Protein AF-A0A659N4X1-F1 (afdb_monomer_lite)

Radius of gyration: 40.96 Å; chains: 1; bounding box: 84×40×126 Å

Foldseek 3Di:
DDDPDDDDPDDDDPVRLQDAPLLCVLVVNQWDWHAVHPQDPDNHFIKTKGWPDPHHHQADKTWIWIDTPPWIWIFIDHSVHTDDIDTDPPVVVDDDPDDDDDPDDDDPAWDADDPRQFGKGAKDDPDDDPVIHRIDGGDPFWDFDADPVPRDGQWIQGPPVRDTDGPAWDDDPPWICGPVRWIADCVCDPPPDGRIVVVSVVPDDDPWDFPDWAADPVGNQWIWTATPVRPDIDRDDPVND

pLDDT: mean 82.66, std 13.4, range [36.75, 96.69]

Organism: NCBI:txid1960126

Sequence (241 aa):
KGDGRFLAGTFVSDAIDRTSIGARAATGCQFMRAHQAPDAPDQVSFWQIITLSEVVSPTTVVDVLAVSGNNVLFGHGTGAGITSWRQVAMLEGGAFTGGISAPNMRGDTLVTVGDGTGGMAKGDVDGAGFNGNNLNIKSWNGIGFQNSEDLAIRAYISTRLGVIAAAENLQAGNAIFNKNGDVYGDIWGTGSGPGWLSAYIAGRPLRQYITMVGVYQNDKTKPFMLHDDGSGVFLATTDML

Secondary structure (DSSP, 8-state):
-------SS----HHHHTS-HHHHHTTT--EEEESS-TTSS-SSS-EEEEE--S--STTSEEEEEEEETTEEEEEEEETTEEEEEEE----SSPPP-S----S----SSEEEETTTTEEEEE-SSSSEETTEESEEEE-SS-EEEE-TTT--EEEEEETTTTEEEESS-EEETTEEE-TTS-EE-GGG--SSS--BHHHHHHTSPP---EEEEEE-SS-TT-EEEEETTS--EEE--TT--

Structure (mmCIF, N/CA/C/O backbone):
data_AF-A0A659N4X1-F1
#
_entry.id   AF-A0A659N4X1-F1
#
loop_
_atom_site.group_PDB
_atom_site.id
_atom_site.type_symbol
_atom_site.label_atom_id
_atom_site.label_alt_id
_atom_site.label_comp_id
_atom_site.label_asym_id
_atom_site.label_entity_id
_atom_site.label_seq_id
_atom_site.pdbx_PDB_ins_code
_atom_site.Cartn_x
_atom_site.Cartn_y
_atom_site.Cartn_z
_atom_site.occupancy
_atom_site.B_iso_or_equiv
_atom_site.auth_seq_id
_atom_site.auth_comp_id
_atom_site.auth_asym_id
_atom_site.auth_atom_id
_atom_site.pdbx_PDB_model_num
ATOM 1 N N . LYS A 1 1 ? -24.918 3.049 61.204 1.00 39.19 1 LYS A N 1
ATOM 2 C CA . LYS A 1 1 ? -25.351 2.235 60.043 1.00 39.19 1 LYS A CA 1
ATOM 3 C C . LYS A 1 1 ? -24.236 2.274 59.011 1.00 39.19 1 LYS A C 1
ATOM 5 O O . LYS A 1 1 ? -24.288 3.066 58.086 1.00 39.19 1 LYS A O 1
ATOM 10 N N . GLY A 1 2 ? -23.188 1.501 59.254 1.00 46.78 2 GLY A N 1
ATOM 11 C CA . GLY A 1 2 ? -22.156 1.200 58.277 1.00 46.78 2 GLY A CA 1
ATOM 12 C C . GLY A 1 2 ? -22.182 -0.307 58.160 1.00 46.78 2 GLY A C 1
ATOM 13 O O . GLY A 1 2 ? -22.176 -0.963 59.190 1.00 46.78 2 GLY A O 1
ATOM 14 N N . ASP A 1 3 ? -22.353 -0.804 56.948 1.00 37.94 3 ASP A N 1
ATOM 15 C CA . ASP A 1 3 ? -22.173 -2.207 56.605 1.00 37.94 3 ASP A CA 1
ATOM 16 C C . ASP A 1 3 ? -21.928 -2.228 55.093 1.00 37.94 3 ASP A C 1
ATOM 18 O O . ASP A 1 3 ? -22.790 -2.576 54.288 1.00 37.94 3 ASP A O 1
ATOM 22 N N . GLY A 1 4 ? -20.724 -1.796 54.708 1.00 48.69 4 GLY A N 1
ATOM 23 C CA . GLY A 1 4 ? -20.107 -2.283 53.483 1.00 48.69 4 GLY A CA 1
ATOM 24 C C . GLY A 1 4 ? -19.896 -3.782 53.666 1.00 48.69 4 GLY A C 1
ATOM 25 O O . GLY A 1 4 ? -18.897 -4.209 54.233 1.00 48.69 4 GLY A O 1
ATOM 26 N N . ARG A 1 5 ? -20.894 -4.581 53.289 1.00 49.00 5 ARG A N 1
ATOM 27 C CA . ARG A 1 5 ? -20.836 -6.041 53.368 1.00 49.00 5 ARG A CA 1
ATOM 28 C C . ARG A 1 5 ? -20.630 -6.622 51.985 1.00 49.00 5 ARG A C 1
ATOM 30 O O . ARG A 1 5 ? -21.603 -6.848 51.283 1.00 49.00 5 ARG A O 1
ATOM 37 N N . PHE A 1 6 ? -19.385 -6.947 51.666 1.00 54.09 6 PHE A N 1
ATOM 38 C CA . PHE A 1 6 ? -19.009 -8.046 50.769 1.00 54.09 6 PHE A CA 1
ATOM 39 C C . PHE A 1 6 ? -17.648 -8.564 51.283 1.00 54.09 6 PHE A C 1
ATOM 41 O O . PHE A 1 6 ? -16.806 -7.748 51.632 1.00 54.09 6 PHE A O 1
ATOM 48 N N . LEU A 1 7 ? -17.344 -9.855 51.463 1.00 57.06 7 LEU A N 1
ATOM 49 C CA . LEU A 1 7 ? -17.882 -11.109 50.933 1.00 57.06 7 LEU A CA 1
ATOM 50 C C . LEU A 1 7 ? -17.834 -12.246 51.980 1.00 57.06 7 LEU A C 1
ATOM 52 O O . LEU A 1 7 ? -16.844 -12.387 52.692 1.00 57.06 7 LEU A O 1
ATOM 56 N N . ALA A 1 8 ? -18.820 -13.148 51.926 1.00 36.75 8 ALA A N 1
ATOM 57 C CA . ALA A 1 8 ? -18.614 -14.599 52.034 1.00 36.75 8 ALA A CA 1
ATOM 58 C C . ALA A 1 8 ? -19.780 -15.324 51.319 1.00 36.75 8 ALA A C 1
ATOM 60 O O . ALA A 1 8 ? -20.916 -15.242 51.776 1.00 36.75 8 ALA A O 1
ATOM 61 N N . GLY A 1 9 ? -19.513 -15.994 50.185 1.00 45.62 9 GLY A N 1
ATOM 62 C CA . GLY A 1 9 ? -20.469 -16.881 49.486 1.00 45.62 9 GLY A CA 1
ATOM 63 C C . GLY A 1 9 ? -21.535 -16.201 48.607 1.00 45.62 9 GLY A C 1
ATOM 64 O O . GLY A 1 9 ? -22.725 -16.395 48.826 1.00 45.62 9 GLY A O 1
ATOM 65 N N . THR A 1 10 ? -21.123 -15.403 47.620 1.00 50.91 10 THR A N 1
ATOM 66 C CA . THR A 1 10 ? -21.956 -14.500 46.799 1.00 50.91 10 THR A CA 1
ATOM 67 C C . THR A 1 10 ? -23.153 -15.169 46.088 1.00 50.91 10 THR A C 1
ATOM 69 O O . THR A 1 10 ? -23.067 -15.546 44.923 1.00 50.91 10 THR A O 1
ATOM 72 N N . PHE A 1 11 ? -24.310 -15.240 46.751 1.00 49.62 11 PHE A N 1
ATOM 73 C CA . PHE A 1 11 ? -25.621 -15.368 46.104 1.00 49.62 11 PHE A CA 1
ATOM 74 C C . PHE A 1 11 ? -26.234 -13.973 45.977 1.00 49.62 11 PHE A C 1
ATOM 76 O O . PHE A 1 11 ? -26.642 -13.374 46.972 1.00 49.62 11 PHE A O 1
ATOM 83 N N . VAL A 1 12 ? -26.268 -13.437 44.756 1.00 62.19 12 VAL A N 1
ATOM 84 C CA . VAL A 1 12 ? -26.968 -12.179 44.465 1.00 62.19 12 VAL A CA 1
ATOM 85 C C . VAL A 1 12 ? -28.391 -12.521 44.044 1.00 62.19 12 VAL A C 1
ATOM 87 O O . VAL A 1 12 ? -28.597 -13.430 43.240 1.00 62.19 12 VAL A O 1
ATOM 90 N N . SER A 1 13 ? -29.376 -11.844 44.631 1.00 77.00 13 SER A N 1
ATOM 91 C CA . SER A 1 13 ? -30.764 -11.986 44.204 1.00 77.00 13 SER A CA 1
ATOM 92 C C . SER A 1 13 ? -30.985 -11.221 42.900 1.00 77.00 13 SER A C 1
ATOM 94 O O . SER A 1 13 ? -30.475 -10.110 42.735 1.00 77.00 13 SER A O 1
ATOM 96 N N . ASP A 1 14 ? -31.804 -11.776 42.005 1.00 80.56 14 ASP A N 1
ATOM 97 C CA . ASP A 1 14 ? -32.176 -11.144 40.729 1.00 80.56 14 ASP A CA 1
ATOM 98 C C . ASP A 1 14 ? -32.689 -9.706 40.903 1.00 80.56 14 ASP A C 1
ATOM 100 O O . ASP A 1 14 ? -32.511 -8.858 40.032 1.00 80.56 14 ASP A O 1
ATOM 104 N N . ALA A 1 15 ? -33.324 -9.413 42.043 1.00 85.50 15 ALA A N 1
ATOM 105 C CA . ALA A 1 15 ? -33.809 -8.077 42.364 1.00 85.50 15 ALA A CA 1
ATOM 106 C C . ALA A 1 15 ? -32.670 -7.057 42.516 1.00 85.50 15 ALA A C 1
ATOM 108 O O . ALA A 1 15 ? -32.813 -5.929 42.059 1.00 85.50 15 ALA A O 1
ATOM 109 N N . ILE A 1 16 ? -31.545 -7.442 43.129 1.00 86.62 16 ILE A N 1
ATOM 110 C CA . ILE A 1 16 ? -30.387 -6.557 43.311 1.00 86.62 16 ILE A CA 1
ATOM 111 C C . ILE A 1 16 ? -29.597 -6.423 42.009 1.00 86.62 16 ILE A C 1
ATOM 113 O O . ILE A 1 16 ? -29.164 -5.321 41.677 1.00 86.62 16 ILE A O 1
ATOM 117 N N . ASP A 1 17 ? -29.457 -7.502 41.239 1.00 88.38 17 ASP A N 1
ATOM 118 C CA . ASP A 1 17 ? -28.761 -7.467 39.947 1.00 88.38 17 ASP A CA 1
ATOM 119 C C . ASP A 1 17 ? -29.399 -6.495 38.942 1.00 88.38 17 ASP A C 1
ATOM 121 O O . ASP A 1 17 ? -28.672 -5.908 38.142 1.00 88.38 17 ASP A O 1
ATOM 125 N N . ARG A 1 18 ? -30.722 -6.288 39.030 1.00 92.75 18 ARG A N 1
ATOM 126 C CA . ARG A 1 18 ? -31.500 -5.351 38.198 1.00 92.75 18 ARG A CA 1
ATOM 127 C C . ARG A 1 18 ? -31.422 -3.889 38.634 1.00 92.75 18 ARG A C 1
ATOM 129 O O . ARG A 1 18 ? -31.957 -3.015 37.955 1.00 92.75 18 ARG A O 1
ATOM 136 N N . THR A 1 19 ? -30.807 -3.597 39.777 1.00 92.25 19 THR A N 1
ATOM 137 C CA . THR A 1 19 ? -30.661 -2.208 40.241 1.00 92.25 19 THR A CA 1
ATOM 138 C C . THR A 1 19 ? -29.465 -1.530 39.578 1.00 92.25 19 THR A C 1
ATOM 140 O O . THR A 1 19 ? -28.471 -2.187 39.275 1.00 92.25 19 THR A O 1
ATOM 143 N N . SER A 1 20 ? -29.568 -0.214 39.354 1.00 93.75 20 SER A N 1
ATOM 144 C CA . SER A 1 20 ? -28.532 0.560 38.657 1.00 93.75 20 SER A CA 1
ATOM 145 C C . SER A 1 20 ? -27.157 0.399 39.307 1.00 93.75 20 SER A C 1
ATOM 147 O O . SER A 1 20 ? -27.006 0.533 40.524 1.00 93.75 20 SER A O 1
ATOM 149 N N . ILE A 1 21 ? -26.150 0.164 38.472 1.00 93.88 21 ILE A N 1
ATOM 150 C CA . ILE A 1 21 ? -24.741 0.095 38.851 1.00 93.88 21 ILE A CA 1
ATOM 151 C C . ILE A 1 21 ? -24.307 1.420 39.480 1.00 93.88 21 ILE A C 1
ATOM 153 O O . ILE A 1 21 ? -23.758 1.413 40.582 1.00 93.88 21 ILE A O 1
ATOM 157 N N . GLY A 1 22 ? -24.605 2.553 38.833 1.00 91.81 22 GLY A N 1
ATOM 158 C CA . GLY A 1 22 ? -24.275 3.884 39.352 1.00 91.81 22 GLY A CA 1
ATOM 159 C C . GLY A 1 22 ? -24.920 4.160 40.713 1.00 91.81 22 GLY A C 1
ATOM 160 O O . GLY A 1 22 ? -24.236 4.576 41.648 1.00 91.81 22 GLY A O 1
ATOM 161 N N . ALA A 1 23 ? -26.204 3.827 40.875 1.00 90.50 23 ALA A N 1
ATOM 162 C CA . ALA A 1 23 ? -26.916 4.009 42.143 1.00 90.50 23 ALA A CA 1
ATOM 163 C C . ALA A 1 23 ? -26.337 3.155 43.277 1.00 90.50 23 ALA A C 1
ATOM 165 O O . ALA A 1 23 ? -26.227 3.609 44.416 1.00 90.50 23 ALA A O 1
ATOM 166 N N . ARG A 1 24 ? -25.932 1.917 42.983 1.00 89.38 24 ARG A N 1
ATOM 167 C CA . ARG A 1 24 ? -25.278 1.053 43.971 1.00 89.38 24 ARG A CA 1
ATOM 168 C C . ARG A 1 24 ? -23.883 1.554 44.301 1.00 89.38 24 ARG A C 1
ATOM 170 O O . ARG A 1 24 ? -23.537 1.613 45.480 1.00 89.38 24 ARG A O 1
ATOM 177 N N . ALA A 1 25 ? -23.108 1.953 43.298 1.00 89.31 25 ALA A N 1
ATOM 178 C CA . ALA A 1 25 ? -21.804 2.567 43.499 1.00 89.31 25 ALA A CA 1
ATOM 179 C C . ALA A 1 25 ? -21.919 3.785 44.424 1.00 89.31 25 ALA A C 1
ATOM 181 O O . ALA A 1 25 ? -21.195 3.836 45.412 1.00 89.31 25 ALA A O 1
ATOM 182 N N . ALA A 1 26 ? -22.920 4.656 44.219 1.00 86.25 26 ALA A N 1
ATOM 183 C CA . ALA A 1 26 ? -23.221 5.829 45.053 1.00 86.25 26 ALA A CA 1
ATOM 184 C C . ALA A 1 26 ? -23.431 5.525 46.552 1.00 86.25 26 ALA A C 1
ATOM 186 O O . ALA A 1 26 ? -23.360 6.432 47.377 1.00 86.25 26 ALA A O 1
ATOM 187 N N . THR A 1 27 ? -23.692 4.265 46.918 1.00 84.56 27 THR A N 1
ATOM 188 C CA . THR A 1 27 ? -23.855 3.813 48.313 1.00 84.56 27 THR A CA 1
ATOM 189 C C . THR A 1 27 ? -22.595 3.194 48.930 1.00 84.56 27 THR A C 1
ATOM 191 O O . THR A 1 27 ? -22.645 2.733 50.069 1.00 84.56 27 THR A O 1
ATOM 194 N N . GLY A 1 28 ? -21.467 3.165 48.212 1.00 81.25 28 GLY A N 1
ATOM 195 C CA . GLY A 1 28 ? -20.232 2.506 48.666 1.00 81.25 28 GLY A CA 1
ATOM 196 C C . GLY A 1 28 ? -20.091 1.060 48.219 1.00 81.25 28 GLY A C 1
ATOM 197 O O . GLY A 1 28 ? -19.219 0.347 48.713 1.00 81.25 28 GLY A O 1
ATOM 198 N N . CYS A 1 29 ? -20.922 0.595 47.284 1.00 83.75 29 CYS A N 1
ATOM 199 C CA . CYS A 1 29 ? -20.763 -0.737 46.721 1.00 83.75 29 CYS A CA 1
ATOM 200 C C . CYS A 1 29 ? -19.570 -0.751 45.751 1.00 83.75 29 CYS A C 1
ATOM 202 O O . CYS A 1 29 ? -19.648 -0.208 44.650 1.00 83.75 29 CYS A O 1
ATOM 204 N N . GLN A 1 30 ? -18.462 -1.366 46.172 1.00 86.50 30 GLN A N 1
ATOM 205 C CA . GLN A 1 30 ? -17.249 -1.457 45.355 1.00 86.50 30 GLN A CA 1
ATOM 206 C C . GLN A 1 30 ? -17.218 -2.704 44.464 1.00 86.50 30 GLN A C 1
ATOM 208 O O . GLN A 1 30 ? -16.739 -2.636 43.340 1.00 86.50 30 GLN A O 1
ATOM 213 N N . PHE A 1 31 ? -17.756 -3.828 44.941 1.00 87.56 31 PHE A N 1
ATOM 214 C CA . PHE A 1 31 ? -17.809 -5.089 44.202 1.00 87.56 31 PHE A CA 1
ATOM 215 C C . PHE A 1 31 ? -19.261 -5.503 44.014 1.00 87.56 31 PHE A C 1
ATOM 217 O O . PHE A 1 31 ? -20.000 -5.632 44.992 1.00 87.56 31 PHE A O 1
ATOM 224 N N . MET A 1 32 ? -19.678 -5.730 42.770 1.00 87.75 32 MET A N 1
ATOM 225 C CA . MET A 1 32 ? -21.044 -6.153 42.483 1.00 87.75 32 MET A CA 1
ATOM 226 C C . MET A 1 32 ? -21.160 -7.055 41.263 1.00 87.75 32 MET A C 1
ATOM 228 O O . MET A 1 32 ? -20.333 -7.023 40.360 1.00 87.75 32 MET A O 1
ATOM 232 N N . ARG A 1 33 ? -22.235 -7.845 41.235 1.00 90.88 33 ARG A N 1
ATOM 233 C CA . ARG A 1 33 ? -22.771 -8.422 40.002 1.00 90.88 33 ARG A CA 1
ATOM 234 C C . ARG A 1 33 ? -23.879 -7.514 39.467 1.00 90.88 33 ARG A C 1
ATOM 236 O O . ARG A 1 33 ? -24.600 -6.913 40.267 1.00 90.88 33 ARG A O 1
ATOM 243 N N . ALA A 1 34 ? -23.991 -7.407 38.150 1.00 92.31 34 ALA A N 1
ATOM 244 C CA . ALA A 1 34 ? -25.088 -6.732 37.468 1.00 92.31 34 ALA A CA 1
ATOM 245 C C . ALA A 1 34 ? -25.637 -7.630 36.354 1.00 92.31 34 ALA A C 1
ATOM 247 O O . ALA A 1 34 ? -24.873 -8.238 35.605 1.00 92.31 34 ALA A O 1
ATOM 248 N N . HIS A 1 35 ? -26.958 -7.721 36.257 1.00 93.25 35 HIS A N 1
ATOM 249 C CA . HIS A 1 35 ? -27.656 -8.427 35.187 1.00 93.25 35 HIS A CA 1
ATOM 250 C C . HIS A 1 35 ? -29.038 -7.807 35.038 1.00 93.25 35 HIS A C 1
ATOM 252 O O . HIS A 1 35 ? -29.778 -7.697 36.015 1.00 93.25 35 HIS A O 1
ATOM 258 N N . GLN A 1 36 ? -29.368 -7.381 33.817 1.00 94.12 36 GLN A N 1
ATOM 259 C CA . GLN A 1 36 ? -30.577 -6.597 33.543 1.00 94.12 36 GLN A CA 1
ATOM 260 C C . GLN A 1 36 ? -30.662 -5.292 34.363 1.00 94.12 36 GLN A C 1
ATOM 262 O O . GLN A 1 36 ? -31.755 -4.803 34.653 1.00 94.12 36 GLN A O 1
ATOM 267 N N . ALA A 1 37 ? -29.518 -4.733 34.776 1.00 94.69 37 ALA A N 1
ATOM 268 C CA . ALA A 1 37 ? -29.470 -3.381 35.322 1.00 94.69 37 ALA A CA 1
ATOM 269 C C . ALA A 1 37 ? -29.673 -2.373 34.179 1.00 94.69 37 ALA A C 1
ATOM 271 O O . ALA A 1 37 ? -29.128 -2.581 33.092 1.00 94.69 37 ALA A O 1
ATOM 272 N N . PRO A 1 38 ? -30.399 -1.264 34.399 1.00 96.56 38 PRO A N 1
ATOM 273 C CA . PRO A 1 38 ? -30.716 -0.298 33.342 1.00 96.56 38 PRO A CA 1
ATOM 274 C C . PRO A 1 38 ? -29.478 0.340 32.694 1.00 96.56 38 PRO A C 1
ATOM 276 O O . PRO A 1 38 ? -29.550 0.816 31.568 1.00 96.56 38 PRO A O 1
ATOM 279 N N . ASP A 1 39 ? -28.353 0.339 33.402 1.00 96.06 39 ASP A N 1
ATOM 280 C CA . ASP A 1 39 ? -27.072 0.915 33.004 1.00 96.06 39 ASP A CA 1
ATOM 281 C C . ASP A 1 39 ? -25.968 -0.142 32.798 1.00 96.06 39 ASP A C 1
ATOM 283 O O . ASP A 1 39 ? -24.792 0.204 32.681 1.00 96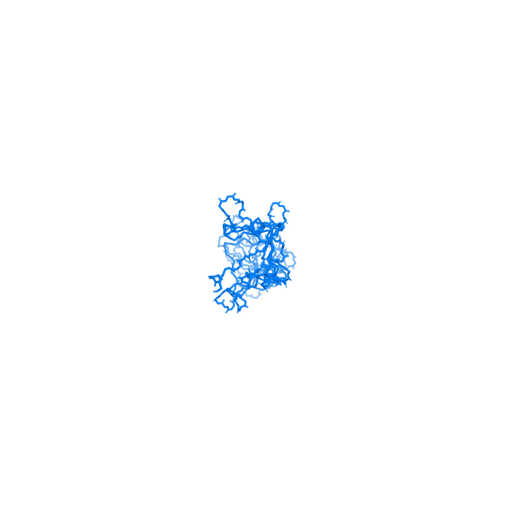.06 39 ASP A O 1
ATOM 287 N N . ALA A 1 40 ? -26.325 -1.432 32.729 1.00 95.94 40 ALA A N 1
ATOM 288 C CA . ALA A 1 40 ? -25.395 -2.495 32.346 1.00 95.94 40 ALA A CA 1
ATOM 289 C C . ALA A 1 40 ? -24.962 -2.370 30.869 1.00 95.94 40 ALA A C 1
ATOM 291 O O . ALA A 1 40 ? -25.720 -1.832 30.057 1.00 95.94 40 ALA A O 1
ATOM 292 N N . PRO A 1 41 ? -23.784 -2.907 30.488 1.00 95.50 41 PRO A N 1
ATOM 293 C CA . PRO A 1 41 ? -23.327 -2.885 29.096 1.00 95.50 41 PRO A CA 1
ATOM 294 C C . PRO A 1 41 ? -24.315 -3.531 28.115 1.00 95.50 41 PRO A C 1
ATOM 296 O O . PRO A 1 41 ? -24.465 -3.076 26.984 1.00 95.50 41 PRO A O 1
ATOM 299 N N . ASP A 1 42 ? -24.994 -4.587 28.560 1.00 95.00 42 ASP A N 1
ATOM 300 C CA . ASP A 1 42 ? -26.095 -5.238 27.861 1.00 95.00 42 ASP A CA 1
ATOM 301 C C . ASP A 1 42 ? -27.099 -5.812 28.882 1.00 95.00 42 ASP A C 1
ATOM 303 O O . ASP A 1 42 ? -26.844 -5.838 30.088 1.00 95.00 42 ASP A O 1
ATOM 307 N N . GLN A 1 43 ? -28.256 -6.267 28.396 1.00 95.69 43 GLN A N 1
ATOM 308 C CA . GLN A 1 43 ? -29.346 -6.800 29.226 1.00 95.69 43 GLN A CA 1
ATOM 309 C C . GLN A 1 43 ? -29.394 -8.341 29.266 1.00 95.69 43 GLN A C 1
ATOM 311 O O . GLN A 1 43 ? -30.387 -8.910 29.718 1.00 95.69 43 GLN A O 1
ATOM 316 N N . VAL A 1 44 ? -28.362 -9.020 28.754 1.00 95.25 44 VAL A N 1
ATOM 317 C CA . VAL A 1 44 ? -28.335 -10.481 28.538 1.00 95.25 44 VAL A CA 1
ATOM 318 C C . VAL A 1 44 ? -27.282 -11.160 29.415 1.00 95.25 44 VAL A C 1
ATOM 320 O O . VAL A 1 44 ? -27.498 -12.259 29.921 1.00 95.25 44 VAL A O 1
ATOM 323 N N . SER A 1 45 ? -26.138 -10.513 29.594 1.00 92.94 45 SER A N 1
ATOM 324 C CA . SER A 1 45 ? -24.951 -11.056 30.236 1.00 92.94 45 SER A CA 1
ATOM 325 C C . SER A 1 45 ? -24.932 -10.733 31.728 1.00 92.94 45 SER A C 1
ATOM 327 O O . SER A 1 45 ? -25.377 -9.673 32.175 1.00 92.94 45 SER A O 1
ATOM 329 N N . PHE A 1 46 ? -24.353 -11.637 32.517 1.00 92.75 46 PHE A N 1
ATOM 330 C CA . PHE A 1 46 ? -23.986 -11.341 33.898 1.00 92.75 46 PHE A CA 1
ATOM 331 C C . PHE A 1 46 ? -22.621 -10.657 33.920 1.00 92.75 46 PHE A C 1
ATOM 333 O O . PHE A 1 46 ? -21.635 -11.216 33.435 1.00 92.75 46 PHE A O 1
ATOM 340 N N . TRP A 1 47 ? -22.559 -9.472 34.514 1.00 94.00 47 TRP A N 1
ATOM 341 C CA . TRP A 1 47 ? -21.354 -8.658 34.609 1.00 94.00 47 TRP A CA 1
ATOM 342 C C . TRP A 1 47 ? -20.807 -8.660 36.030 1.00 94.00 47 TRP A C 1
ATOM 344 O O . TRP A 1 47 ? -21.542 -8.411 36.985 1.00 94.00 47 TRP A O 1
ATOM 354 N N . GLN A 1 48 ? -19.510 -8.915 36.171 1.00 93.94 48 GLN A N 1
ATOM 355 C CA . GLN A 1 48 ? -18.755 -8.613 37.381 1.00 93.94 48 GLN A CA 1
ATOM 356 C C . GLN A 1 48 ? -18.271 -7.172 37.289 1.00 93.94 48 GLN A C 1
ATOM 358 O O . GLN A 1 48 ? -17.634 -6.799 36.309 1.00 93.94 48 GLN A O 1
ATOM 363 N N . ILE A 1 49 ? -18.588 -6.367 38.292 1.00 92.62 49 ILE A N 1
ATOM 364 C CA . ILE A 1 49 ? -18.329 -4.933 38.309 1.00 92.62 49 ILE A CA 1
ATOM 365 C C . ILE A 1 49 ? -17.435 -4.595 39.499 1.00 92.62 49 ILE A C 1
ATOM 367 O O . ILE A 1 49 ? -17.698 -5.021 40.629 1.00 92.62 49 ILE A O 1
ATOM 371 N N . ILE A 1 50 ? -16.415 -3.783 39.237 1.00 92.94 50 ILE A N 1
ATOM 372 C CA . ILE A 1 50 ? -15.560 -3.157 40.241 1.00 92.94 50 ILE A CA 1
ATOM 373 C C . ILE A 1 50 ? -15.688 -1.644 40.086 1.00 92.94 50 ILE A C 1
ATOM 375 O O . ILE A 1 50 ? -15.356 -1.098 39.036 1.00 92.94 50 ILE A O 1
ATOM 379 N N . THR A 1 51 ? -16.152 -0.966 41.128 1.00 91.12 51 THR A N 1
ATOM 380 C CA . THR A 1 51 ? -16.172 0.498 41.191 1.00 91.12 51 THR A CA 1
ATOM 381 C C . THR A 1 51 ? -14.763 1.017 41.450 1.00 91.12 51 THR A C 1
ATOM 383 O O . THR A 1 51 ? -14.087 0.570 42.378 1.00 91.12 51 THR A O 1
ATOM 386 N N . LEU A 1 52 ? -14.322 1.957 40.617 1.00 91.00 52 LEU A N 1
ATOM 387 C CA . LEU A 1 52 ? -12.981 2.543 40.645 1.00 91.00 52 LEU A CA 1
ATOM 388 C C . LEU A 1 52 ? -12.946 3.886 41.390 1.00 91.00 52 LEU A C 1
ATOM 390 O O . LEU A 1 52 ? -11.886 4.310 41.840 1.00 91.00 52 LEU A O 1
ATOM 394 N N . SER A 1 53 ? -14.093 4.553 41.532 1.00 81.25 53 SER A N 1
ATOM 395 C CA . SER A 1 53 ? -14.215 5.841 42.224 1.00 81.25 53 SER A CA 1
ATOM 396 C C . SER A 1 53 ? -14.301 5.675 43.749 1.00 81.25 53 SER A C 1
ATOM 398 O O . SER A 1 53 ? -15.074 4.860 44.248 1.00 81.25 53 SER A O 1
ATOM 400 N N . GLU A 1 54 ? -13.532 6.479 44.491 1.00 68.19 54 GLU A N 1
ATOM 401 C CA . GLU A 1 54 ? -13.420 6.418 45.963 1.00 68.19 54 GLU A CA 1
ATOM 402 C C . GLU A 1 54 ? -14.555 7.163 46.696 1.00 68.19 54 GLU A C 1
ATOM 404 O O . GLU A 1 54 ? -14.976 6.755 47.779 1.00 68.19 54 GLU A O 1
ATOM 409 N N . VAL A 1 55 ? -15.086 8.242 46.103 1.00 63.66 55 VAL A N 1
ATOM 410 C CA . VAL A 1 55 ? -16.141 9.079 46.702 1.00 63.66 55 VAL A CA 1
ATOM 411 C C . VAL A 1 55 ? -17.453 8.870 45.967 1.00 63.66 55 VAL A C 1
ATOM 413 O O . VAL A 1 55 ? -17.565 9.086 44.761 1.00 63.66 55 VAL A O 1
ATOM 416 N N . VAL A 1 56 ? -18.471 8.480 46.719 1.00 64.50 56 VAL A N 1
ATOM 417 C CA . VAL A 1 56 ? -19.715 7.961 46.168 1.00 64.50 56 VAL A CA 1
ATOM 418 C C . VAL A 1 56 ? -20.900 8.724 46.748 1.00 64.50 56 VAL A C 1
ATOM 420 O O . VAL A 1 56 ? -21.228 8.639 47.928 1.00 64.50 56 VAL A O 1
ATOM 423 N N . SER A 1 57 ? -21.507 9.547 45.903 1.00 72.12 57 SER A N 1
ATOM 424 C CA . SER A 1 57 ? -22.784 10.210 46.126 1.00 72.12 57 SER A CA 1
ATOM 425 C C . SER A 1 57 ? -23.566 10.198 44.807 1.00 72.12 57 SER A C 1
ATOM 427 O O . SER A 1 57 ? -22.984 9.942 43.750 1.00 72.12 57 SER A O 1
ATOM 429 N N . PRO A 1 58 ? -24.873 10.505 44.810 1.00 76.00 58 PRO A N 1
ATOM 430 C CA . PRO A 1 58 ? -25.661 10.568 43.577 1.00 76.00 58 PRO A CA 1
ATOM 431 C C . PRO A 1 58 ? -25.089 11.515 42.508 1.00 76.00 58 PRO A C 1
ATOM 433 O O . PRO A 1 58 ? -25.393 11.365 41.328 1.00 76.00 58 PRO A O 1
ATOM 436 N N . THR A 1 59 ? -24.264 12.488 42.911 1.00 82.06 59 THR A N 1
ATOM 437 C CA . THR A 1 59 ? -23.683 13.503 42.025 1.00 82.06 59 THR A CA 1
ATOM 438 C C . THR A 1 59 ? -22.206 13.279 41.721 1.00 82.06 59 THR A C 1
ATOM 440 O O . THR A 1 59 ? -21.653 14.025 40.915 1.00 82.06 59 THR A O 1
ATOM 443 N N . THR A 1 60 ? -21.533 12.324 42.370 1.00 84.06 60 THR A N 1
ATOM 444 C CA . THR A 1 60 ? -20.120 12.062 42.073 1.00 84.06 60 THR A CA 1
ATOM 445 C C . THR A 1 60 ? -19.982 11.253 40.796 1.00 84.06 60 THR A C 1
ATOM 447 O O . THR A 1 60 ? -20.885 10.510 40.400 1.00 84.06 60 THR A O 1
ATOM 450 N N . VAL A 1 61 ? -18.835 11.429 40.142 1.00 90.50 61 VAL A N 1
ATOM 451 C CA . VAL A 1 61 ? -18.424 10.589 39.020 1.00 90.50 61 VAL A CA 1
ATOM 452 C C . VAL A 1 61 ? -18.262 9.157 39.516 1.00 90.50 61 VAL A C 1
ATOM 454 O O . VAL A 1 61 ? -17.676 8.925 40.575 1.00 90.50 61 VAL A O 1
ATOM 457 N N . VAL A 1 62 ? -18.793 8.220 38.737 1.00 91.44 62 VAL A N 1
ATOM 458 C CA . VAL A 1 62 ? -18.656 6.785 38.956 1.00 91.44 62 VAL A CA 1
ATOM 459 C C . VAL A 1 62 ? -17.994 6.187 37.724 1.00 91.44 62 VAL A C 1
ATOM 461 O O . VAL A 1 62 ? -18.593 6.139 36.649 1.00 91.44 62 VAL A O 1
ATOM 464 N N . ASP A 1 63 ? -16.772 5.706 37.915 1.00 93.75 63 ASP A N 1
ATOM 465 C CA . ASP A 1 63 ? -16.040 4.903 36.947 1.00 93.75 63 ASP A CA 1
ATOM 466 C C . ASP A 1 63 ? -16.029 3.446 37.408 1.00 93.75 63 ASP A C 1
ATOM 468 O O . ASP A 1 63 ? -15.824 3.152 38.591 1.00 93.75 63 ASP A O 1
ATOM 472 N N . VAL A 1 64 ? -16.259 2.521 36.480 1.00 93.62 64 VAL A N 1
ATOM 473 C CA . VAL A 1 64 ? -16.331 1.085 36.771 1.00 93.62 64 VAL A CA 1
ATOM 474 C C . VAL A 1 64 ? -15.529 0.266 35.769 1.00 93.62 64 VAL A C 1
ATOM 476 O O . VAL A 1 64 ? -15.446 0.604 34.590 1.00 93.62 64 VAL A O 1
ATOM 479 N N . LEU A 1 65 ? -14.983 -0.853 36.233 1.00 94.94 65 LEU A N 1
ATOM 480 C CA . LEU A 1 65 ? -14.484 -1.939 35.398 1.00 94.94 65 LEU A CA 1
ATOM 481 C C . LEU A 1 65 ? -15.531 -3.057 35.376 1.00 94.94 65 LEU A C 1
ATOM 483 O O . LEU A 1 65 ? -15.915 -3.553 36.434 1.00 94.94 65 LEU A O 1
ATOM 487 N N . ALA A 1 66 ? -15.974 -3.458 34.186 1.00 94.69 66 ALA A N 1
ATOM 488 C CA . ALA A 1 66 ? -16.943 -4.528 33.980 1.00 94.69 66 ALA A CA 1
ATOM 489 C C . ALA A 1 66 ? -16.327 -5.698 33.209 1.00 94.69 66 ALA A C 1
ATOM 491 O O . ALA A 1 66 ? -15.704 -5.496 32.167 1.00 94.69 66 ALA A O 1
ATOM 492 N N . VAL A 1 67 ? -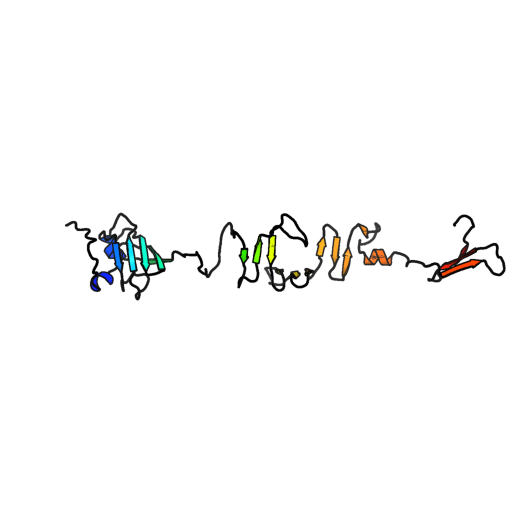16.538 -6.919 33.702 1.00 94.19 67 VAL A N 1
ATOM 493 C CA . VAL A 1 67 ? -16.029 -8.155 33.098 1.00 94.19 67 VAL A CA 1
ATOM 494 C C . VAL A 1 67 ? -17.155 -9.175 32.944 1.00 94.19 67 VAL A C 1
ATOM 496 O O . VAL A 1 67 ? -17.891 -9.449 33.893 1.00 94.19 67 VAL A O 1
ATOM 499 N N . SER A 1 68 ? -17.283 -9.756 31.751 1.00 92.50 68 SER A N 1
ATOM 500 C CA . SER A 1 68 ? -18.167 -10.897 31.488 1.00 92.50 68 SER A CA 1
ATOM 501 C C . SER A 1 68 ? -17.547 -11.810 30.433 1.00 92.50 68 SER A C 1
ATOM 503 O O . SER A 1 68 ? -17.392 -11.422 29.273 1.00 92.50 68 SER A O 1
ATOM 505 N N . GLY A 1 69 ? -17.146 -13.019 30.836 1.00 88.38 69 GLY A N 1
ATOM 506 C CA . GLY A 1 69 ? -16.364 -13.910 29.975 1.00 88.38 69 GLY A CA 1
ATOM 507 C C . GLY A 1 69 ? -15.084 -13.221 29.487 1.00 88.38 69 GLY A C 1
ATOM 508 O O . GLY A 1 69 ? -14.278 -12.780 30.300 1.00 88.38 69 GLY A O 1
ATOM 509 N N . ASN A 1 70 ? -14.937 -13.090 28.165 1.00 85.94 70 ASN A N 1
ATOM 510 C CA . ASN A 1 70 ? -13.793 -12.426 27.521 1.00 85.94 70 ASN A CA 1
ATOM 511 C C . ASN A 1 70 ? -14.006 -10.919 27.278 1.00 85.94 70 ASN A C 1
ATOM 513 O O . ASN A 1 70 ? -13.127 -10.256 26.733 1.00 85.94 70 ASN A O 1
ATOM 517 N N . ASN A 1 71 ? -15.166 -10.366 27.642 1.00 87.38 71 ASN A N 1
ATOM 518 C CA . ASN A 1 71 ? -15.442 -8.944 27.475 1.00 87.38 71 ASN A CA 1
ATOM 519 C C . ASN A 1 71 ? -14.966 -8.167 28.701 1.00 87.38 71 ASN A C 1
ATOM 521 O O . ASN A 1 71 ? -15.385 -8.463 29.821 1.00 87.38 71 ASN A O 1
ATOM 525 N N . VAL A 1 72 ? -14.153 -7.133 28.475 1.00 91.38 72 VAL A N 1
ATOM 526 C CA . VAL A 1 72 ? -13.706 -6.186 29.504 1.00 91.38 72 VAL A CA 1
ATOM 527 C C . VAL A 1 72 ? -14.055 -4.771 29.057 1.00 91.38 72 VAL A C 1
ATOM 529 O O . VAL A 1 72 ? -13.716 -4.371 27.944 1.00 91.38 72 VAL A O 1
ATOM 532 N N . LEU A 1 73 ? -14.755 -4.011 29.899 1.00 93.06 73 LEU A N 1
ATOM 533 C CA . LEU A 1 73 ? -15.200 -2.651 29.593 1.00 93.06 73 LEU A CA 1
ATOM 534 C C . LEU A 1 73 ? -14.919 -1.687 30.746 1.00 93.06 73 LEU A C 1
ATOM 536 O O . LEU A 1 73 ? -15.070 -2.046 31.911 1.00 93.06 73 LEU A O 1
ATOM 540 N N . PHE A 1 74 ? -14.597 -0.440 30.407 1.00 94.69 74 PHE A N 1
ATOM 541 C CA . PHE A 1 74 ? -14.661 0.691 31.329 1.00 94.69 74 PHE A CA 1
ATOM 542 C C . PHE A 1 74 ? -15.997 1.410 31.164 1.00 94.69 74 PHE A C 1
ATOM 544 O O . PHE A 1 74 ? -16.358 1.801 30.052 1.00 94.69 74 PHE A O 1
ATOM 551 N N . GLY A 1 75 ? -16.727 1.569 32.259 1.00 94.81 75 GLY A N 1
ATOM 552 C CA . GLY A 1 75 ? -17.951 2.354 32.323 1.00 94.81 75 GLY A CA 1
ATOM 553 C C . GLY A 1 75 ? -17.689 3.702 32.976 1.00 94.81 75 GLY A C 1
ATOM 554 O O . GLY A 1 75 ? -16.917 3.773 33.929 1.00 94.81 75 GLY A O 1
ATOM 555 N N . HIS A 1 76 ? -18.344 4.746 32.480 1.00 94.94 76 HIS A N 1
ATOM 556 C CA . HIS A 1 76 ? -18.309 6.087 33.057 1.00 94.94 76 HIS A CA 1
ATOM 557 C C . HIS A 1 76 ? -19.727 6.644 33.190 1.00 94.94 76 HIS A C 1
ATOM 559 O O . HIS A 1 76 ? -20.545 6.523 32.270 1.00 94.94 76 HIS A O 1
ATOM 565 N N . GLY A 1 77 ? -20.008 7.272 34.326 1.00 94.25 77 GLY A N 1
ATOM 566 C CA . GLY A 1 77 ? -21.259 7.966 34.595 1.00 94.25 77 GLY A CA 1
ATOM 567 C C . GLY A 1 77 ? -21.249 8.639 35.962 1.00 94.25 77 GLY A C 1
ATOM 568 O O . GLY A 1 77 ? -20.238 9.195 36.393 1.00 94.25 77 GLY A O 1
ATOM 569 N N . THR A 1 78 ? -22.387 8.597 36.648 1.00 92.56 78 THR A N 1
ATOM 570 C CA . THR A 1 78 ? -22.549 9.173 37.990 1.00 92.56 78 THR A CA 1
ATOM 571 C C . THR A 1 78 ? -23.302 8.221 38.911 1.00 92.56 78 THR A C 1
ATOM 573 O O . THR A 1 78 ? -23.730 7.139 38.506 1.00 92.56 78 THR A O 1
ATOM 576 N N . GLY A 1 79 ? -23.541 8.645 40.152 1.00 88.62 79 GLY A N 1
ATOM 577 C CA . GLY A 1 79 ? -24.425 7.933 41.069 1.00 88.62 79 GLY A CA 1
ATOM 578 C C . GLY A 1 79 ? -25.886 7.797 40.603 1.00 88.62 79 GLY A C 1
ATOM 579 O O . GLY A 1 79 ? -26.649 7.061 41.221 1.00 88.62 79 GLY A O 1
ATOM 580 N N . ALA A 1 80 ? -26.290 8.465 39.518 1.00 90.19 80 ALA A N 1
ATOM 581 C CA . ALA A 1 80 ? -27.583 8.244 38.867 1.00 90.19 80 ALA A CA 1
ATOM 582 C C . ALA A 1 80 ? -27.574 7.054 37.887 1.00 90.19 80 ALA A C 1
ATOM 584 O O . ALA A 1 80 ? -28.638 6.531 37.557 1.00 90.19 80 ALA A O 1
ATOM 585 N N . GLY A 1 81 ? -26.394 6.634 37.423 1.00 92.81 81 GLY A N 1
ATOM 586 C CA . GLY A 1 81 ? -26.222 5.531 36.485 1.00 92.81 81 GLY A CA 1
ATOM 587 C C . GLY A 1 81 ? -24.954 5.657 35.641 1.00 9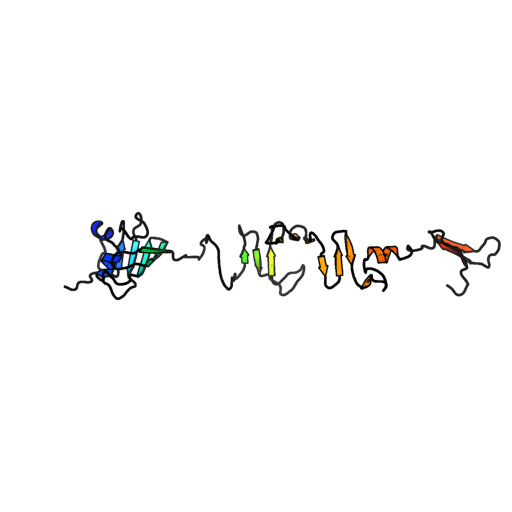2.81 81 GLY A C 1
ATOM 588 O O . GLY A 1 81 ? -24.420 6.752 35.444 1.00 92.81 81 GLY A O 1
ATOM 589 N N . ILE A 1 82 ? -24.487 4.527 35.113 1.00 95.75 82 ILE A N 1
ATOM 590 C CA . ILE A 1 82 ? -23.441 4.497 34.083 1.00 95.75 82 ILE A CA 1
ATOM 591 C C . ILE A 1 82 ? -24.050 4.921 32.741 1.00 95.75 82 ILE A C 1
ATOM 593 O O . ILE A 1 82 ? -25.071 4.387 32.317 1.00 95.75 82 ILE A O 1
ATOM 597 N N . THR A 1 83 ? -23.444 5.899 32.068 1.00 95.88 83 THR A N 1
ATOM 598 C CA . THR A 1 83 ? -23.999 6.494 30.837 1.00 95.88 83 THR A CA 1
ATOM 599 C C . THR A 1 83 ? -23.186 6.168 29.594 1.00 95.88 83 THR A C 1
ATOM 601 O O . THR A 1 83 ? -23.659 6.366 28.476 1.00 95.88 83 THR A O 1
ATOM 604 N N . SER A 1 84 ? -21.965 5.664 29.762 1.00 96.06 84 SER A N 1
ATOM 605 C CA . SER A 1 84 ? -21.096 5.294 28.653 1.00 96.06 84 SER A CA 1
ATOM 606 C C . SER A 1 84 ? -20.247 4.080 28.992 1.00 96.06 84 SER A C 1
ATOM 608 O O . SER A 1 84 ? -19.827 3.901 30.133 1.00 96.06 84 SER A O 1
ATOM 610 N N . TRP A 1 85 ? -19.982 3.268 27.972 1.00 94.38 85 TRP A N 1
ATOM 611 C CA . TRP A 1 85 ? -19.164 2.067 28.056 1.00 94.38 85 TRP A CA 1
ATOM 612 C C . TRP A 1 85 ? -18.116 2.084 26.949 1.00 94.38 85 TRP A C 1
ATOM 614 O O . TRP A 1 85 ? -18.419 2.381 25.793 1.00 94.38 85 TRP A O 1
ATOM 624 N N . ARG A 1 86 ? -16.876 1.743 27.293 1.00 91.00 86 ARG A N 1
ATOM 625 C CA . ARG A 1 86 ? -15.769 1.588 26.351 1.00 91.00 86 ARG A CA 1
ATOM 626 C C . ARG A 1 86 ? -15.172 0.201 26.505 1.00 91.00 86 ARG A C 1
ATOM 628 O O . ARG A 1 86 ? -14.713 -0.148 27.588 1.00 91.00 86 ARG A O 1
ATOM 635 N N . GLN A 1 87 ? -15.137 -0.571 25.423 1.00 86.88 87 GLN A N 1
ATOM 636 C CA . GLN A 1 87 ? -14.426 -1.844 25.430 1.00 86.88 87 GLN A CA 1
ATOM 637 C C . GLN A 1 87 ? -12.918 -1.635 25.583 1.00 86.88 87 GLN A C 1
ATOM 639 O O . GLN A 1 87 ? -12.322 -0.783 24.920 1.00 86.88 87 GLN A O 1
ATOM 644 N N . VAL A 1 88 ? -12.302 -2.449 26.434 1.00 81.94 88 VAL A N 1
ATOM 645 C CA . VAL A 1 88 ? -10.859 -2.661 26.440 1.00 81.94 88 VAL A CA 1
ATOM 646 C C . VAL A 1 88 ? -10.579 -3.674 25.344 1.00 81.94 88 VAL A C 1
ATOM 648 O O . VAL A 1 88 ? -10.875 -4.857 25.490 1.00 81.94 88 VAL A O 1
ATOM 651 N N . ALA A 1 89 ? -10.049 -3.203 24.219 1.00 69.94 89 ALA A N 1
ATOM 652 C CA . ALA A 1 89 ? -9.664 -4.094 23.141 1.00 69.94 89 ALA A CA 1
ATOM 653 C C . ALA A 1 89 ? -8.487 -4.965 23.615 1.00 69.94 89 ALA A C 1
ATOM 655 O O . ALA A 1 89 ? -7.357 -4.490 23.728 1.00 69.94 89 ALA A O 1
ATOM 656 N N . MET A 1 90 ? -8.752 -6.240 23.901 1.00 62.03 90 MET A N 1
ATOM 657 C CA . MET A 1 90 ? -7.712 -7.260 24.026 1.00 62.03 90 MET A CA 1
ATOM 658 C C . MET A 1 90 ? -7.194 -7.560 22.616 1.00 62.03 90 MET A C 1
ATOM 660 O O . MET A 1 90 ? -7.658 -8.472 21.944 1.00 62.03 90 MET A O 1
ATOM 664 N N . LEU A 1 91 ? -6.294 -6.707 22.121 1.00 61.97 91 LEU A N 1
ATOM 665 C CA . LEU A 1 91 ? -5.771 -6.764 20.749 1.00 61.97 91 LEU A CA 1
ATOM 666 C C . LEU A 1 91 ? -4.771 -7.908 20.526 1.00 61.97 91 LEU A C 1
ATOM 668 O O . LEU A 1 91 ? -4.299 -8.094 19.406 1.00 61.97 91 LEU A O 1
ATOM 672 N N . GLU A 1 92 ? -4.437 -8.684 21.557 1.00 61.62 92 GLU A N 1
ATOM 673 C CA . GLU A 1 92 ? -3.599 -9.868 21.391 1.00 61.62 92 GLU A CA 1
ATOM 674 C C . GLU A 1 92 ? -4.387 -10.957 20.645 1.00 61.62 92 GLU A C 1
ATOM 676 O O . GLU A 1 92 ? -5.287 -11.591 21.190 1.00 61.62 92 GLU A O 1
ATOM 681 N N . GLY A 1 93 ? -4.080 -11.124 19.355 1.00 61.53 93 GLY A N 1
ATOM 682 C CA . GLY A 1 93 ? -4.713 -12.119 18.480 1.00 61.53 93 GLY A CA 1
ATOM 683 C C . GLY A 1 93 ? -6.107 -11.749 17.950 1.00 61.53 93 GLY A C 1
ATOM 684 O O . GLY A 1 93 ? -6.698 -12.546 17.223 1.00 61.53 93 GLY A O 1
ATOM 685 N N . GLY A 1 94 ? -6.634 -10.563 18.279 1.00 61.38 94 GLY A N 1
ATOM 686 C CA . GLY A 1 94 ? -7.955 -10.089 17.846 1.00 61.38 94 GLY A CA 1
ATOM 687 C C . GLY A 1 94 ? -7.918 -9.160 16.625 1.00 61.38 94 GLY A C 1
ATOM 688 O O . GLY A 1 94 ? -6.971 -8.401 16.431 1.00 61.38 94 GLY A O 1
ATOM 689 N N . ALA A 1 95 ? -8.976 -9.180 15.807 1.00 66.00 95 ALA A N 1
ATOM 690 C CA . ALA A 1 95 ? -9.139 -8.234 14.703 1.00 66.00 95 ALA A CA 1
ATOM 691 C C . ALA A 1 95 ? -9.636 -6.868 15.210 1.00 66.00 95 ALA A C 1
ATOM 693 O O . ALA A 1 95 ? -10.605 -6.789 15.964 1.00 66.00 95 ALA A O 1
ATOM 694 N N . PHE A 1 96 ? -9.011 -5.783 14.751 1.00 71.00 96 PHE A N 1
ATOM 695 C CA . PHE A 1 96 ? -9.497 -4.417 14.950 1.00 71.00 96 PHE A CA 1
ATOM 696 C C . PHE A 1 96 ? -10.240 -3.948 13.695 1.00 71.00 96 PHE A C 1
ATOM 698 O O . PHE A 1 96 ? -9.694 -4.012 12.596 1.00 71.00 96 PHE A O 1
ATOM 705 N N . THR A 1 97 ? -11.473 -3.461 13.849 1.00 64.50 97 THR A N 1
ATOM 706 C CA . THR A 1 97 ? -12.238 -2.853 12.748 1.00 64.50 97 THR A CA 1
ATOM 707 C C . THR A 1 97 ? -12.267 -1.340 12.937 1.00 64.50 97 THR A C 1
ATOM 709 O O . THR A 1 97 ? -12.838 -0.853 13.910 1.00 64.50 97 THR A O 1
ATOM 712 N N . GLY A 1 98 ? -11.656 -0.595 12.016 1.00 70.69 98 GLY A N 1
ATOM 713 C CA . GLY A 1 98 ? -11.606 0.868 12.052 1.00 70.69 98 GLY A CA 1
ATOM 714 C C . GLY A 1 98 ? -10.292 1.433 11.515 1.00 70.69 98 GLY A C 1
ATOM 715 O O . GLY A 1 98 ? -9.392 0.693 11.122 1.00 70.69 98 GLY A O 1
ATOM 716 N N . GLY A 1 99 ? -10.180 2.762 11.501 1.00 74.00 99 GLY A N 1
ATOM 717 C CA . GLY A 1 99 ? -8.928 3.445 11.176 1.00 74.00 99 GLY A CA 1
ATOM 718 C C . GLY A 1 99 ? -7.946 3.397 12.347 1.00 74.00 99 GLY A C 1
ATOM 719 O O . GLY A 1 99 ? -8.336 3.599 13.496 1.00 74.00 99 GLY A O 1
ATOM 720 N N . ILE A 1 100 ? -6.668 3.161 12.057 1.00 79.38 100 ILE A N 1
ATOM 721 C CA . ILE A 1 100 ? -5.579 3.288 13.030 1.00 79.38 100 ILE A CA 1
ATOM 722 C C . ILE A 1 100 ? -4.901 4.637 12.780 1.00 79.38 100 ILE A C 1
ATOM 724 O O . ILE A 1 100 ? -4.313 4.845 11.724 1.00 79.38 100 ILE A O 1
ATOM 728 N N . SER A 1 101 ? -4.979 5.551 13.750 1.00 79.38 101 SER A N 1
ATOM 729 C CA . SER A 1 101 ? -4.163 6.770 13.776 1.00 79.38 101 SER A CA 1
ATOM 730 C C . SER A 1 101 ? -3.117 6.610 14.870 1.00 79.38 101 SER A C 1
ATOM 732 O O . SER A 1 101 ? -3.437 6.662 16.057 1.00 79.38 101 SER A O 1
ATOM 734 N N . ALA A 1 102 ? -1.876 6.338 14.474 1.00 79.50 102 ALA A N 1
ATOM 735 C CA . ALA A 1 102 ? -0.765 6.135 15.392 1.00 79.50 102 ALA A CA 1
ATOM 736 C C . ALA A 1 102 ? 0.453 6.932 14.905 1.00 79.50 102 ALA A C 1
ATOM 738 O O . ALA A 1 102 ? 0.748 6.901 13.710 1.00 79.50 102 ALA A O 1
ATOM 739 N N . PRO A 1 103 ? 1.200 7.608 15.800 1.00 78.56 103 PRO A N 1
ATOM 740 C CA . PRO A 1 103 ? 2.407 8.335 15.411 1.00 78.56 103 PRO A CA 1
ATOM 741 C C . PRO A 1 103 ? 3.502 7.400 14.883 1.00 78.56 103 PRO A C 1
ATOM 743 O O . PRO A 1 103 ? 4.350 7.833 14.116 1.00 78.56 103 PRO A O 1
ATOM 746 N N . ASN A 1 104 ? 3.485 6.126 15.290 1.00 79.69 104 ASN A N 1
ATOM 747 C CA . ASN A 1 104 ? 4.368 5.081 14.788 1.00 79.69 104 ASN A CA 1
ATOM 748 C C . ASN A 1 104 ? 3.632 3.735 14.776 1.00 79.69 104 ASN A C 1
ATOM 750 O O . ASN A 1 104 ? 2.968 3.388 15.752 1.00 79.69 104 ASN A O 1
ATOM 754 N N . MET A 1 105 ? 3.819 2.951 13.713 1.00 81.88 105 MET A N 1
ATOM 755 C CA . MET A 1 105 ? 3.397 1.550 13.631 1.00 81.88 105 MET A CA 1
ATOM 756 C C . MET A 1 105 ? 4.642 0.670 13.511 1.00 81.88 105 MET A C 1
ATOM 758 O O . MET A 1 105 ? 5.482 0.902 12.644 1.00 81.88 105 MET A O 1
ATOM 762 N N . ARG A 1 106 ? 4.789 -0.320 14.397 1.00 77.31 106 ARG A N 1
ATOM 763 C CA . ARG A 1 106 ? 5.919 -1.259 14.400 1.00 77.31 106 ARG A CA 1
ATOM 764 C C . ARG A 1 106 ? 5.386 -2.685 14.422 1.00 77.31 106 ARG A C 1
ATOM 766 O O . ARG A 1 106 ? 4.610 -3.026 15.307 1.00 77.31 106 ARG A O 1
ATOM 773 N N . GLY A 1 107 ? 5.819 -3.495 13.464 1.00 74.00 107 GLY A N 1
ATOM 774 C CA . GLY A 1 107 ? 5.711 -4.950 13.520 1.00 74.00 107 GLY A CA 1
ATOM 775 C C . GLY A 1 107 ? 7.106 -5.538 13.708 1.00 74.00 107 GLY A C 1
ATOM 776 O O . GLY A 1 107 ? 8.058 -5.017 13.132 1.00 74.00 107 GLY A O 1
ATOM 777 N N . ASP A 1 108 ? 7.234 -6.594 14.510 1.00 76.62 108 ASP A N 1
ATOM 778 C CA . ASP A 1 108 ? 8.516 -7.294 14.687 1.00 76.62 108 ASP A CA 1
ATOM 779 C C . ASP A 1 108 ? 8.931 -8.017 13.392 1.00 76.62 108 ASP A C 1
ATOM 781 O O . ASP A 1 108 ? 10.060 -7.905 12.921 1.00 76.62 108 ASP A O 1
ATOM 785 N N . THR A 1 109 ? 7.969 -8.694 12.753 1.00 72.69 109 THR A N 1
ATOM 786 C CA . THR A 1 109 ? 8.198 -9.461 11.516 1.00 72.69 109 THR A CA 1
ATOM 787 C C . THR A 1 109 ? 7.552 -8.826 10.277 1.00 72.69 109 THR A C 1
ATOM 789 O O . THR A 1 109 ? 8.178 -8.751 9.216 1.00 72.69 109 THR A O 1
ATOM 792 N N . LEU A 1 110 ? 6.291 -8.386 10.377 1.00 72.69 110 LEU A N 1
ATOM 793 C CA . LEU A 1 110 ? 5.472 -8.019 9.218 1.00 72.69 110 LEU A CA 1
ATOM 794 C C . LEU A 1 110 ? 4.395 -6.993 9.595 1.00 72.69 110 LEU A C 1
ATOM 796 O O . LEU A 1 110 ? 3.729 -7.135 10.617 1.00 72.69 110 LEU A O 1
ATOM 800 N N . VAL A 1 111 ? 4.195 -6.001 8.730 1.00 82.69 111 VAL A N 1
ATOM 801 C CA . VAL A 1 111 ? 3.004 -5.145 8.706 1.00 82.69 111 VAL A CA 1
ATOM 802 C C . VAL A 1 111 ? 2.255 -5.458 7.415 1.00 82.69 111 VAL A C 1
ATOM 804 O O . VAL A 1 111 ? 2.746 -5.155 6.327 1.00 82.69 111 VAL A O 1
ATOM 807 N N . THR A 1 112 ? 1.097 -6.111 7.510 1.00 70.31 112 THR A N 1
ATOM 808 C CA . THR A 1 112 ? 0.288 -6.484 6.341 1.00 70.31 112 THR A CA 1
ATOM 809 C C . THR A 1 112 ? -0.786 -5.457 6.026 1.00 70.31 112 THR A C 1
ATOM 811 O O . THR A 1 112 ? -1.229 -4.699 6.887 1.00 70.31 112 THR A O 1
ATOM 814 N N . VAL A 1 113 ? -1.228 -5.460 4.770 1.00 70.19 113 VAL A N 1
ATOM 815 C CA . VAL A 1 113 ? -2.430 -4.752 4.325 1.00 70.19 113 VAL A CA 1
ATOM 816 C C . VAL A 1 113 ? -3.378 -5.786 3.716 1.00 70.19 113 VAL A C 1
ATOM 818 O O . VAL A 1 113 ? -2.950 -6.609 2.908 1.00 70.19 113 VAL A O 1
ATOM 821 N N . GLY A 1 114 ? -4.659 -5.747 4.093 1.00 66.00 114 GLY A N 1
ATOM 822 C CA . GLY A 1 114 ? -5.688 -6.653 3.568 1.00 66.00 114 GLY A CA 1
ATOM 823 C C . GLY A 1 114 ? -5.707 -8.031 4.240 1.00 66.00 114 GLY A C 1
ATOM 824 O O . GLY A 1 114 ? -5.632 -8.132 5.460 1.00 66.00 114 GLY A O 1
ATOM 825 N N . ASP A 1 115 ? -5.815 -9.093 3.442 1.00 67.88 115 ASP A N 1
ATOM 826 C CA . ASP A 1 115 ? -5.932 -10.504 3.864 1.00 67.88 115 ASP A CA 1
ATOM 827 C C . ASP A 1 115 ? -4.602 -11.147 4.313 1.00 67.88 115 ASP A C 1
ATOM 829 O O . ASP A 1 115 ? -4.500 -12.364 4.465 1.00 67.88 115 ASP A O 1
ATOM 833 N N . GLY A 1 116 ? -3.562 -10.333 4.511 1.00 69.44 116 GLY A N 1
ATOM 834 C CA . GLY A 1 116 ? -2.234 -10.787 4.915 1.00 69.44 116 GLY A CA 1
ATOM 835 C C . GLY A 1 116 ? -1.299 -11.149 3.760 1.00 69.44 116 GLY A C 1
ATOM 836 O O . GLY A 1 116 ? -0.131 -11.451 4.004 1.00 69.44 116 GLY A O 1
ATOM 837 N N . THR A 1 117 ? -1.765 -11.096 2.510 1.00 73.69 117 THR A N 1
ATOM 838 C CA . THR A 1 117 ? -0.972 -11.523 1.342 1.00 73.69 117 THR A CA 1
ATOM 839 C C . THR A 1 117 ? -0.120 -10.407 0.727 1.00 73.69 117 THR A C 1
ATOM 841 O O . THR A 1 117 ? 0.842 -10.685 0.008 1.00 73.69 117 THR A O 1
ATOM 844 N N . GLY A 1 118 ? -0.411 -9.145 1.062 1.00 81.94 118 GLY A N 1
ATOM 845 C CA . GLY A 1 118 ? 0.431 -7.979 0.783 1.00 81.94 118 GLY A CA 1
ATOM 846 C C . GLY A 1 118 ? 0.947 -7.315 2.063 1.00 81.94 118 GLY A C 1
ATOM 847 O O . GLY A 1 118 ? 0.336 -7.427 3.128 1.00 81.94 118 GLY A O 1
ATOM 848 N N . GLY A 1 119 ? 2.075 -6.603 1.979 1.00 86.88 119 GLY A N 1
ATOM 849 C CA . GLY A 1 119 ? 2.599 -5.863 3.131 1.00 86.88 119 GLY A CA 1
ATOM 850 C C . GLY A 1 119 ? 4.076 -5.493 3.080 1.00 86.88 119 GLY A C 1
ATOM 851 O O . GLY A 1 119 ? 4.760 -5.677 2.075 1.00 86.88 119 GLY A O 1
ATOM 852 N N . MET A 1 120 ? 4.564 -4.989 4.210 1.00 88.38 120 MET A N 1
ATOM 853 C CA . MET A 1 120 ? 5.955 -4.638 4.479 1.00 88.38 120 MET A CA 1
ATOM 854 C C . MET A 1 120 ? 6.558 -5.634 5.474 1.00 88.38 120 MET A C 1
ATOM 856 O O . MET A 1 120 ? 6.125 -5.704 6.622 1.00 88.38 120 MET A O 1
ATOM 860 N N . ALA A 1 121 ? 7.551 -6.406 5.043 1.00 86.25 121 ALA A N 1
ATOM 861 C CA . ALA A 1 121 ? 8.237 -7.431 5.826 1.00 86.25 121 ALA A CA 1
ATOM 862 C C . ALA A 1 121 ? 9.695 -7.044 6.074 1.00 86.25 121 ALA A C 1
ATOM 864 O O . ALA A 1 121 ? 10.353 -6.537 5.162 1.00 86.25 121 ALA A O 1
ATOM 865 N N . LYS A 1 122 ? 10.239 -7.374 7.248 1.00 86.94 122 LYS A N 1
ATOM 866 C CA . LYS A 1 122 ? 11.695 -7.356 7.441 1.00 86.94 122 LYS A CA 1
ATOM 867 C C . LYS A 1 122 ? 12.351 -8.305 6.430 1.00 86.94 122 LYS A C 1
ATOM 869 O O . LYS A 1 122 ? 11.814 -9.379 6.154 1.00 86.94 122 LYS A O 1
ATOM 874 N N . GLY A 1 123 ? 13.457 -7.883 5.830 1.00 85.50 123 GLY A N 1
ATOM 875 C CA . GLY A 1 123 ? 14.300 -8.772 5.039 1.00 85.50 123 GLY A CA 1
ATOM 876 C C . GLY A 1 123 ? 15.540 -9.218 5.817 1.00 85.50 123 GLY A C 1
ATOM 877 O O . GLY A 1 123 ? 15.920 -8.604 6.815 1.00 85.50 123 GLY A O 1
ATOM 878 N N . ASP A 1 124 ? 16.137 -10.324 5.378 1.00 91.19 124 ASP A N 1
ATOM 879 C CA . ASP A 1 124 ? 17.145 -11.062 6.154 1.00 91.19 124 ASP A CA 1
ATOM 880 C C . ASP A 1 124 ? 18.591 -10.640 5.852 1.00 91.19 124 ASP A C 1
ATOM 882 O O . ASP A 1 124 ? 19.536 -11.218 6.386 1.00 91.19 124 ASP A O 1
ATOM 886 N N . VAL A 1 125 ? 18.777 -9.644 4.983 1.00 92.25 125 VAL A N 1
ATOM 887 C CA . VAL A 1 125 ? 20.089 -9.204 4.498 1.00 92.25 125 VAL A CA 1
ATOM 888 C C . VAL A 1 125 ? 20.195 -7.694 4.638 1.00 92.25 125 VAL A C 1
ATOM 890 O O . VAL A 1 125 ? 19.281 -6.981 4.241 1.00 92.25 125 VAL A O 1
ATOM 893 N N . ASP A 1 126 ? 21.321 -7.209 5.160 1.00 91.62 126 ASP A N 1
ATOM 894 C CA . ASP A 1 126 ? 21.669 -5.787 5.115 1.00 91.62 126 ASP A CA 1
ATOM 895 C C . ASP A 1 126 ? 22.223 -5.433 3.718 1.00 91.62 126 ASP A C 1
ATOM 897 O O . ASP A 1 126 ? 23.427 -5.499 3.471 1.00 91.62 126 ASP A O 1
ATOM 901 N N . GLY A 1 127 ? 21.334 -5.185 2.754 1.00 90.81 127 GLY A N 1
ATOM 902 C CA . GLY A 1 127 ? 21.661 -4.884 1.365 1.00 90.81 127 GLY A CA 1
ATOM 903 C C . GLY A 1 127 ? 20.478 -4.384 0.526 1.00 90.81 127 GLY A C 1
ATOM 904 O O . GLY A 1 127 ? 19.364 -4.177 1.010 1.00 90.81 127 GLY A O 1
ATOM 905 N N . ALA A 1 128 ? 20.740 -4.184 -0.767 1.00 90.81 128 ALA A N 1
ATOM 906 C CA . ALA A 1 128 ? 19.737 -3.868 -1.781 1.00 90.81 128 ALA A CA 1
ATOM 907 C C . ALA A 1 128 ? 20.092 -4.596 -3.087 1.00 90.81 128 ALA A C 1
ATOM 909 O O . ALA A 1 128 ? 20.980 -4.168 -3.827 1.00 90.81 128 ALA A O 1
ATOM 910 N N . GLY A 1 129 ? 19.437 -5.725 -3.360 1.00 89.38 129 GLY A N 1
ATOM 911 C CA . GLY A 1 129 ? 19.694 -6.511 -4.561 1.00 89.38 129 GLY A CA 1
ATOM 912 C C . GLY A 1 129 ? 18.927 -7.829 -4.626 1.00 89.38 129 GLY A C 1
ATOM 913 O O . GLY A 1 129 ? 18.169 -8.199 -3.732 1.00 89.38 129 GLY A O 1
ATOM 914 N N . PHE A 1 130 ? 19.155 -8.580 -5.703 1.00 91.12 130 PHE A N 1
ATOM 915 C CA . PHE A 1 130 ? 18.470 -9.856 -5.945 1.00 91.12 130 PHE A CA 1
ATOM 916 C C . PHE A 1 130 ? 18.804 -10.952 -4.918 1.00 91.12 130 PHE A C 1
ATOM 918 O O . PHE A 1 130 ? 18.055 -11.914 -4.796 1.00 91.12 130 PHE A O 1
ATOM 925 N N . ASN A 1 131 ? 19.895 -10.790 -4.163 1.00 92.44 131 ASN A N 1
ATOM 926 C CA . ASN A 1 131 ? 20.321 -11.727 -3.119 1.00 92.44 131 ASN A CA 1
ATOM 927 C C . ASN A 1 131 ? 19.724 -11.417 -1.734 1.00 92.44 131 ASN A C 1
ATOM 929 O O . ASN A 1 131 ? 19.993 -12.150 -0.786 1.00 92.44 131 ASN A O 1
ATOM 933 N N . GLY A 1 132 ? 18.940 -10.343 -1.597 1.00 91.44 132 GLY A N 1
ATOM 934 C CA . GLY A 1 132 ? 18.296 -9.957 -0.343 1.00 91.44 132 GLY A CA 1
ATOM 935 C C . GLY A 1 132 ? 18.311 -8.450 -0.102 1.00 91.44 132 GLY A C 1
ATOM 936 O O . GLY A 1 132 ? 19.105 -7.718 -0.694 1.00 91.44 132 GLY A O 1
ATOM 937 N N . ASN A 1 133 ? 17.406 -8.001 0.773 1.00 93.31 133 ASN A N 1
ATOM 938 C CA . ASN A 1 133 ? 17.219 -6.592 1.116 1.00 93.31 133 ASN A CA 1
ATOM 939 C C . ASN A 1 133 ? 16.904 -6.418 2.607 1.00 93.31 133 ASN A C 1
ATOM 941 O O . ASN A 1 133 ? 16.424 -7.364 3.230 1.00 93.31 133 ASN A O 1
ATOM 945 N N . ASN A 1 134 ? 17.049 -5.202 3.146 1.00 90.31 134 ASN A N 1
ATOM 946 C CA . ASN A 1 134 ? 16.653 -4.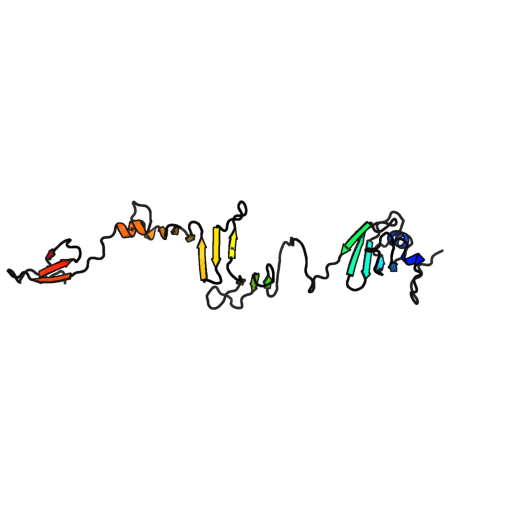887 4.532 1.00 90.31 134 ASN A CA 1
ATOM 947 C C . ASN A 1 134 ? 15.124 -4.874 4.699 1.00 90.31 134 ASN A C 1
ATOM 949 O O . ASN A 1 134 ? 14.602 -5.181 5.773 1.00 90.31 134 ASN A O 1
ATOM 953 N N . LEU A 1 135 ? 14.401 -4.486 3.639 1.00 89.88 135 LEU A N 1
ATOM 954 C CA . LEU A 1 135 ? 12.950 -4.296 3.633 1.00 89.88 135 LEU A CA 1
ATOM 955 C C . LEU A 1 135 ? 12.297 -4.931 2.399 1.00 89.88 135 LEU A C 1
ATOM 957 O O . LEU A 1 135 ? 12.532 -4.548 1.257 1.00 89.88 135 LEU A O 1
ATOM 961 N N . ASN A 1 136 ? 11.428 -5.891 2.689 1.00 88.25 136 ASN A N 1
ATOM 962 C CA . ASN A 1 136 ? 10.425 -6.538 1.854 1.00 88.25 136 ASN A CA 1
ATOM 963 C C . ASN A 1 136 ? 9.151 -5.723 1.582 1.00 88.25 136 ASN A C 1
ATOM 965 O O . ASN A 1 136 ? 8.309 -5.746 2.468 1.00 88.25 136 ASN A O 1
ATOM 969 N N . ILE A 1 137 ? 8.896 -5.124 0.412 1.00 89.69 137 ILE A N 1
ATOM 970 C CA . ILE A 1 137 ? 7.505 -4.762 0.042 1.00 89.69 137 ILE A CA 1
ATOM 971 C C . ILE A 1 137 ? 6.918 -5.881 -0.826 1.00 89.69 137 ILE A C 1
ATOM 973 O O . ILE A 1 137 ? 7.353 -6.098 -1.955 1.00 89.69 137 ILE A O 1
ATOM 977 N N . LYS A 1 138 ? 5.949 -6.625 -0.285 1.00 86.62 138 LYS A N 1
ATOM 978 C CA . LYS A 1 138 ? 5.338 -7.805 -0.914 1.00 86.62 138 LYS A CA 1
ATOM 979 C C . LYS A 1 138 ? 3.956 -7.459 -1.470 1.00 86.62 138 LYS A C 1
ATOM 981 O O . LYS A 1 138 ? 3.144 -6.833 -0.793 1.00 86.62 138 LYS A O 1
ATOM 986 N N . SER A 1 139 ? 3.689 -7.894 -2.700 1.00 85.00 139 SER A N 1
ATOM 987 C CA . SER A 1 139 ? 2.394 -7.776 -3.382 1.00 85.00 139 SER A CA 1
ATOM 988 C C . SER A 1 139 ? 2.210 -8.938 -4.360 1.00 85.00 139 SER A C 1
ATOM 990 O O . SER A 1 139 ? 3.193 -9.460 -4.891 1.00 85.00 139 SER A O 1
ATOM 992 N N . TRP A 1 140 ? 0.962 -9.328 -4.632 1.00 81.31 140 TRP A N 1
ATOM 993 C CA . TRP A 1 140 ? 0.629 -10.429 -5.545 1.00 81.31 140 TRP A CA 1
ATOM 994 C C . TRP A 1 140 ? 0.656 -10.031 -7.030 1.00 81.31 140 TRP A C 1
ATOM 996 O O . TRP A 1 140 ? 0.788 -10.883 -7.918 1.00 81.31 140 TRP A O 1
ATOM 1006 N N . ASN A 1 141 ? 0.490 -8.739 -7.313 1.00 83.00 141 ASN A N 1
ATOM 1007 C CA . ASN A 1 141 ? 0.381 -8.240 -8.682 1.00 83.00 141 ASN A CA 1
ATOM 1008 C C . ASN A 1 141 ? 1.253 -7.001 -8.907 1.00 83.00 141 ASN A C 1
ATOM 1010 O O . ASN A 1 141 ? 2.055 -6.963 -9.843 1.00 83.00 141 ASN A O 1
ATOM 1014 N N . GLY A 1 142 ? 1.163 -6.026 -8.001 1.00 89.44 142 GLY A N 1
ATOM 1015 C CA . GLY A 1 142 ? 2.030 -4.857 -8.020 1.00 89.44 142 GLY A CA 1
ATOM 1016 C C . GLY A 1 142 ? 1.790 -3.875 -6.879 1.00 89.44 142 GLY A C 1
ATOM 1017 O O . GLY A 1 142 ? 0.864 -4.021 -6.082 1.00 89.44 142 GLY A O 1
ATOM 1018 N N . ILE A 1 143 ? 2.670 -2.888 -6.804 1.00 93.62 143 ILE A N 1
ATOM 1019 C CA . ILE A 1 143 ? 2.648 -1.758 -5.880 1.00 93.62 143 ILE A CA 1
ATOM 1020 C C . ILE A 1 143 ? 2.349 -0.528 -6.733 1.00 93.62 143 ILE A C 1
ATOM 1022 O O . ILE A 1 143 ? 3.149 -0.188 -7.602 1.00 93.62 143 ILE A O 1
ATOM 1026 N N . GLY A 1 144 ? 1.184 0.089 -6.539 1.00 93.25 144 GLY A N 1
ATOM 1027 C CA . GLY A 1 144 ? 0.736 1.240 -7.322 1.00 93.25 144 GLY A CA 1
ATOM 1028 C C . GLY A 1 144 ? 0.969 2.566 -6.601 1.00 93.25 144 GLY A C 1
ATOM 1029 O O . GLY A 1 144 ? 0.738 2.673 -5.401 1.00 93.25 144 GLY A O 1
ATOM 1030 N N . PHE A 1 145 ? 1.375 3.583 -7.355 1.00 95.31 145 PHE A N 1
ATOM 1031 C CA . PHE A 1 145 ? 1.470 4.970 -6.911 1.00 95.31 145 PHE A CA 1
ATOM 1032 C C . PHE A 1 145 ? 0.271 5.735 -7.469 1.00 95.31 145 PHE A C 1
ATOM 1034 O O . PHE A 1 145 ? 0.225 6.078 -8.653 1.00 95.31 145 PHE A O 1
ATOM 1041 N N . GLN A 1 146 ? -0.731 5.927 -6.616 1.00 94.62 146 GLN A N 1
ATOM 1042 C CA . GLN A 1 146 ? -2.023 6.507 -6.961 1.00 94.62 146 GLN A CA 1
ATOM 1043 C C . GLN A 1 146 ? -2.026 8.022 -6.733 1.00 94.62 146 GLN A C 1
ATOM 1045 O O . GLN A 1 146 ? -1.549 8.491 -5.701 1.00 94.62 146 GLN A O 1
ATOM 1050 N N . ASN A 1 147 ? -2.583 8.789 -7.671 1.00 95.88 147 ASN A N 1
ATOM 1051 C CA . ASN A 1 147 ? -2.902 10.195 -7.437 1.00 95.88 147 ASN A CA 1
ATOM 1052 C C . ASN A 1 147 ? -4.153 10.275 -6.540 1.00 95.88 147 ASN A C 1
ATOM 1054 O O . ASN A 1 147 ? -5.169 9.645 -6.816 1.00 95.88 147 ASN A O 1
ATOM 1058 N N . SER A 1 148 ? -4.069 11.024 -5.443 1.00 93.94 148 SER A N 1
ATOM 1059 C CA . SER A 1 148 ? -5.139 11.139 -4.446 1.00 93.94 148 SER A CA 1
ATOM 1060 C C . SER A 1 148 ? -6.350 11.959 -4.902 1.00 93.94 148 SER A C 1
ATOM 1062 O O . SER A 1 148 ? -7.410 11.843 -4.297 1.00 93.94 148 SER A O 1
ATOM 1064 N N . GLU A 1 149 ? -6.196 12.807 -5.918 1.00 96.06 149 GLU A N 1
ATOM 1065 C CA . GLU A 1 149 ? -7.263 13.648 -6.470 1.00 96.06 149 GLU A CA 1
ATOM 1066 C C . GLU A 1 149 ? -8.219 12.838 -7.355 1.00 96.06 149 GLU A C 1
ATOM 1068 O O . GLU A 1 149 ? -9.433 12.945 -7.207 1.00 96.06 149 GLU A O 1
ATOM 1073 N N . ASP A 1 150 ? -7.678 12.004 -8.249 1.00 96.31 150 ASP A N 1
ATOM 1074 C CA . ASP A 1 150 ? -8.453 11.279 -9.268 1.00 96.31 150 ASP A CA 1
ATOM 1075 C C . ASP A 1 150 ? -8.406 9.750 -9.134 1.00 96.31 150 ASP A C 1
ATOM 1077 O O . ASP A 1 150 ? -9.041 9.035 -9.911 1.00 96.31 150 ASP A O 1
ATOM 1081 N N . LEU A 1 151 ? -7.667 9.236 -8.149 1.00 94.50 151 LEU A N 1
ATOM 1082 C CA . LEU A 1 151 ? -7.489 7.811 -7.879 1.00 94.50 151 LEU A CA 1
ATOM 1083 C C . LEU A 1 151 ? -6.836 7.025 -9.035 1.00 94.50 151 LEU A C 1
ATOM 1085 O O . LEU A 1 151 ? -6.845 5.790 -9.025 1.00 94.50 151 LEU A O 1
ATOM 1089 N N . ALA A 1 152 ? -6.208 7.694 -10.006 1.00 96.31 152 ALA A N 1
ATOM 1090 C CA . ALA A 1 152 ? -5.499 7.034 -11.097 1.00 96.31 152 ALA A CA 1
ATOM 1091 C C . ALA A 1 152 ? -4.092 6.579 -10.670 1.00 96.31 152 ALA A C 1
ATOM 1093 O O . ALA A 1 152 ? -3.352 7.312 -10.010 1.00 96.31 152 ALA A O 1
ATOM 1094 N N . ILE A 1 153 ? -3.678 5.380 -11.093 1.00 96.25 153 ILE A N 1
ATOM 1095 C CA . ILE A 1 153 ? -2.306 4.886 -10.893 1.00 96.25 153 ILE A CA 1
ATOM 1096 C C . ILE A 1 153 ? -1.370 5.570 -11.897 1.00 96.25 153 ILE A C 1
ATOM 1098 O O . ILE A 1 153 ? -1.523 5.405 -13.105 1.00 96.25 153 ILE A O 1
ATOM 1102 N N . ARG A 1 154 ? -0.391 6.337 -11.404 1.00 96.69 154 ARG A N 1
ATOM 1103 C CA . ARG A 1 154 ? 0.574 7.090 -12.229 1.00 96.69 154 ARG A CA 1
ATOM 1104 C C . ARG A 1 154 ? 1.879 6.342 -12.465 1.00 96.69 154 ARG A C 1
ATOM 1106 O O . ARG A 1 154 ? 2.523 6.542 -13.491 1.00 96.69 154 ARG A O 1
ATOM 1113 N N . ALA A 1 155 ? 2.245 5.461 -11.544 1.00 96.69 155 ALA A N 1
ATOM 1114 C CA . ALA A 1 155 ? 3.376 4.555 -11.675 1.00 96.69 155 ALA A CA 1
ATOM 1115 C C . ALA A 1 155 ? 3.094 3.266 -10.905 1.00 96.69 155 ALA A C 1
ATOM 1117 O O . ALA A 1 155 ? 2.271 3.256 -9.988 1.00 96.69 155 ALA A O 1
ATOM 1118 N N . TYR A 1 156 ? 3.775 2.179 -11.252 1.00 95.88 156 TYR A N 1
ATOM 1119 C CA . TYR A 1 156 ? 3.710 0.947 -10.479 1.00 95.88 156 TYR A CA 1
ATOM 1120 C C . TYR A 1 156 ? 5.006 0.141 -10.552 1.00 95.88 156 TYR A C 1
ATOM 1122 O O . TYR A 1 156 ? 5.800 0.268 -11.484 1.00 95.88 156 TYR A O 1
ATOM 1130 N N . ILE A 1 157 ? 5.169 -0.745 -9.573 1.00 95.44 157 ILE A N 1
ATOM 1131 C CA . ILE A 1 157 ? 6.160 -1.821 -9.583 1.00 95.44 157 ILE A CA 1
ATOM 1132 C C . ILE A 1 157 ? 5.399 -3.146 -9.582 1.00 95.44 157 ILE A C 1
ATOM 1134 O O . ILE A 1 157 ? 4.689 -3.447 -8.626 1.00 95.44 157 ILE A O 1
ATOM 1138 N N . SER A 1 158 ? 5.513 -3.951 -10.638 1.00 93.38 158 SER A N 1
ATOM 1139 C CA . SER A 1 158 ? 4.948 -5.300 -10.666 1.00 93.38 158 SER A CA 1
ATOM 1140 C C . SER A 1 158 ? 5.950 -6.282 -10.082 1.00 93.38 158 SER A C 1
ATOM 1142 O O . SER A 1 158 ? 6.919 -6.665 -10.734 1.00 93.38 158 SER A O 1
ATOM 1144 N N . THR A 1 159 ? 5.681 -6.732 -8.861 1.00 89.19 159 THR A N 1
ATOM 1145 C CA . THR A 1 159 ? 6.455 -7.777 -8.174 1.00 89.19 159 THR A CA 1
ATOM 1146 C C . THR A 1 159 ? 6.334 -9.135 -8.862 1.00 89.19 159 THR A C 1
ATOM 1148 O O . THR A 1 159 ? 7.228 -9.965 -8.740 1.00 89.19 159 THR A O 1
ATOM 1151 N N . ARG A 1 160 ? 5.244 -9.360 -9.609 1.00 89.50 160 ARG A N 1
ATOM 1152 C CA . ARG A 1 160 ? 5.020 -10.583 -10.385 1.00 89.50 160 ARG A CA 1
ATOM 1153 C C . ARG A 1 160 ? 5.826 -10.607 -11.681 1.00 89.50 160 ARG A C 1
ATOM 1155 O O . ARG A 1 160 ? 6.356 -11.651 -12.037 1.00 89.50 160 ARG A O 1
ATOM 1162 N N . LEU A 1 161 ? 5.868 -9.486 -12.400 1.00 93.19 161 LEU A N 1
ATOM 1163 C CA . LEU A 1 161 ? 6.501 -9.404 -13.721 1.00 93.19 161 LEU A CA 1
ATOM 1164 C C . LEU A 1 161 ? 7.935 -8.859 -13.674 1.00 93.19 161 LEU A C 1
ATOM 1166 O O . LEU A 1 161 ? 8.628 -8.914 -14.682 1.00 93.19 161 LEU A O 1
ATOM 1170 N N . GLY A 1 162 ? 8.377 -8.309 -12.539 1.00 91.25 162 GLY A N 1
ATOM 1171 C CA . GLY A 1 162 ? 9.675 -7.639 -12.427 1.00 91.25 162 GLY A CA 1
ATOM 1172 C C . GLY A 1 162 ? 9.732 -6.311 -13.189 1.00 91.25 162 GLY A C 1
ATOM 1173 O O . GLY A 1 162 ? 10.781 -5.943 -13.706 1.00 91.25 162 GLY A O 1
ATOM 1174 N N . VAL A 1 163 ? 8.604 -5.604 -13.297 1.00 93.81 163 VAL A N 1
ATOM 1175 C CA . VAL A 1 163 ? 8.470 -4.385 -14.115 1.00 93.81 163 VAL A CA 1
ATOM 1176 C C . VAL A 1 163 ? 8.357 -3.151 -13.233 1.00 93.81 163 VAL A C 1
ATOM 1178 O O . VAL A 1 163 ? 7.604 -3.157 -12.262 1.00 93.81 163 VAL A O 1
ATOM 1181 N N . ILE A 1 164 ? 9.031 -2.072 -13.624 1.00 94.75 164 ILE A N 1
ATOM 1182 C CA . ILE A 1 164 ? 8.786 -0.714 -13.130 1.00 94.75 164 ILE A CA 1
ATOM 1183 C C . ILE A 1 164 ? 8.221 0.088 -14.300 1.00 94.75 164 ILE A C 1
ATOM 1185 O O . ILE A 1 164 ? 8.820 0.102 -15.373 1.00 94.75 164 ILE A O 1
ATOM 1189 N N . ALA A 1 165 ? 7.073 0.730 -14.108 1.00 94.88 165 ALA A N 1
ATOM 1190 C CA . ALA A 1 165 ? 6.408 1.488 -15.161 1.00 94.88 165 ALA A CA 1
ATOM 1191 C C . ALA A 1 165 ? 5.855 2.818 -14.643 1.00 94.88 165 ALA A C 1
ATOM 1193 O O . ALA A 1 165 ? 5.423 2.922 -13.493 1.00 94.88 165 ALA A O 1
ATOM 1194 N N . ALA A 1 166 ? 5.828 3.813 -15.526 1.00 96.19 166 ALA A N 1
ATOM 1195 C CA . ALA A 1 166 ? 5.184 5.105 -15.331 1.00 96.19 166 ALA A CA 1
ATOM 1196 C C . ALA A 1 166 ? 4.227 5.365 -16.503 1.00 96.19 166 ALA A C 1
ATOM 1198 O O . ALA A 1 166 ? 4.520 4.986 -17.633 1.00 96.19 166 ALA A O 1
ATOM 1199 N N . ALA A 1 167 ? 3.082 5.995 -16.236 1.00 94.44 167 ALA A N 1
ATOM 1200 C CA . ALA A 1 167 ? 2.113 6.368 -17.273 1.00 94.44 167 ALA A CA 1
ATOM 1201 C C . ALA A 1 167 ? 2.602 7.543 -18.143 1.00 94.44 167 ALA A C 1
ATOM 1203 O O . ALA A 1 167 ? 2.145 7.728 -19.268 1.00 94.44 167 ALA A O 1
ATOM 1204 N N . GLU A 1 168 ? 3.528 8.336 -17.604 1.00 95.00 168 GLU A N 1
ATOM 1205 C CA . GLU A 1 168 ? 4.209 9.431 -18.290 1.00 95.00 168 GLU A CA 1
ATOM 1206 C C . GLU A 1 168 ? 5.712 9.113 -18.345 1.00 95.00 168 GLU A C 1
ATOM 1208 O O . GLU A 1 168 ? 6.102 8.028 -18.768 1.00 95.00 168 GLU A O 1
ATOM 1213 N N . ASN A 1 169 ? 6.574 10.030 -17.915 1.00 94.38 169 ASN A N 1
ATOM 1214 C CA . ASN A 1 169 ? 8.015 9.842 -17.992 1.00 94.38 169 ASN A CA 1
ATOM 1215 C C . ASN A 1 169 ? 8.580 9.218 -16.708 1.00 94.38 169 ASN A C 1
ATOM 1217 O O . ASN A 1 169 ? 8.169 9.582 -15.605 1.00 94.38 169 ASN A O 1
ATOM 1221 N N . LEU A 1 170 ? 9.584 8.348 -16.845 1.00 95.06 170 LEU A N 1
ATOM 1222 C CA . LEU A 1 170 ? 10.433 7.911 -15.734 1.00 95.06 170 LEU A CA 1
ATOM 1223 C C . LEU A 1 170 ? 11.715 8.754 -15.735 1.00 95.06 170 LEU A C 1
ATOM 1225 O O . LEU A 1 170 ? 12.427 8.798 -16.736 1.00 95.06 170 LEU A O 1
ATOM 1229 N N . GLN A 1 171 ? 12.007 9.437 -14.630 1.00 93.62 171 GLN A N 1
ATOM 1230 C CA . GLN A 1 171 ? 13.175 10.315 -14.507 1.00 93.62 171 GLN A CA 1
ATOM 1231 C C . GLN A 1 171 ? 14.254 9.689 -13.621 1.00 93.62 171 GLN A C 1
ATOM 1233 O O . GLN A 1 171 ? 13.954 9.131 -12.566 1.00 93.62 171 GLN A O 1
ATOM 1238 N N . ALA A 1 172 ? 15.512 9.812 -14.044 1.00 91.12 172 ALA A N 1
ATOM 1239 C CA . ALA A 1 172 ? 16.689 9.371 -13.302 1.00 91.12 172 ALA A CA 1
ATOM 1240 C C . ALA A 1 172 ? 17.747 10.485 -13.327 1.00 91.12 172 ALA A C 1
ATOM 1242 O O . ALA A 1 172 ? 18.497 10.637 -14.293 1.00 91.12 172 ALA A O 1
ATOM 1243 N N . GLY A 1 173 ? 17.777 11.312 -12.277 1.00 92.06 173 GLY A N 1
ATOM 1244 C CA . GLY A 1 173 ? 18.494 12.590 -12.328 1.00 92.06 173 GLY A CA 1
ATOM 1245 C C . GLY A 1 173 ? 17.898 13.488 -13.419 1.00 92.06 173 GLY A C 1
ATOM 1246 O O . GLY A 1 173 ? 16.681 13.635 -13.489 1.00 92.06 173 GLY A O 1
ATOM 1247 N N . ASN A 1 174 ? 18.742 14.038 -14.298 1.00 89.38 174 ASN A N 1
ATOM 1248 C CA . ASN A 1 174 ? 18.297 14.835 -15.452 1.00 89.38 174 ASN A CA 1
ATOM 1249 C C . ASN A 1 174 ? 17.905 13.981 -16.672 1.00 89.38 174 ASN A C 1
ATOM 1251 O O . ASN A 1 174 ? 17.399 14.521 -17.655 1.00 89.38 174 ASN A O 1
ATOM 1255 N N . ALA A 1 175 ? 18.158 12.667 -16.647 1.00 93.25 175 ALA A N 1
ATOM 1256 C CA . ALA A 1 175 ? 17.778 11.782 -17.741 1.00 93.25 175 ALA A CA 1
ATOM 1257 C C . ALA A 1 175 ? 16.281 11.454 -17.677 1.00 93.25 175 ALA A C 1
ATOM 1259 O O . ALA A 1 175 ? 15.715 11.274 -16.594 1.00 93.25 175 ALA A O 1
ATOM 1260 N N . ILE A 1 176 ? 15.645 11.350 -18.843 1.00 94.69 176 ILE A N 1
ATOM 1261 C CA . ILE A 1 176 ? 14.204 11.102 -18.959 1.00 94.69 176 ILE A CA 1
ATOM 1262 C C . ILE A 1 176 ? 13.980 9.925 -19.897 1.00 94.69 176 ILE A C 1
ATOM 1264 O O . ILE A 1 176 ? 14.328 10.001 -21.070 1.00 94.69 176 ILE A O 1
ATOM 1268 N N . PHE A 1 177 ? 13.336 8.873 -19.408 1.00 95.56 177 PHE A N 1
ATOM 1269 C CA . PHE A 1 177 ? 12.716 7.851 -20.245 1.00 95.56 177 PHE A CA 1
ATOM 1270 C C . PHE A 1 177 ? 11.307 8.333 -20.578 1.00 95.56 177 PHE A C 1
ATOM 1272 O O . PHE A 1 177 ? 10.440 8.403 -19.702 1.00 95.56 177 PHE A O 1
ATOM 1279 N N . ASN A 1 178 ? 11.107 8.756 -21.821 1.00 95.12 178 ASN A N 1
ATOM 1280 C CA . ASN A 1 178 ? 9.861 9.351 -22.271 1.00 95.12 178 ASN A CA 1
ATOM 1281 C C . ASN A 1 178 ? 8.810 8.269 -22.542 1.00 95.12 178 ASN A C 1
ATOM 1283 O O . ASN A 1 178 ? 9.136 7.185 -23.026 1.00 95.12 178 ASN A O 1
ATOM 1287 N N . LYS A 1 179 ? 7.534 8.574 -22.289 1.00 94.75 179 LYS A N 1
ATOM 1288 C CA . LYS A 1 179 ? 6.417 7.662 -22.589 1.00 94.75 179 LYS A CA 1
ATOM 1289 C C . LYS A 1 179 ? 6.343 7.205 -24.049 1.00 94.75 179 LYS A C 1
ATOM 1291 O O . LYS A 1 179 ? 5.753 6.168 -24.332 1.00 94.75 179 LYS A O 1
ATOM 1296 N N . ASN A 1 180 ? 6.912 7.971 -24.982 1.00 93.69 180 ASN A N 1
ATOM 1297 C CA . ASN A 1 180 ? 6.986 7.602 -26.397 1.00 93.69 180 ASN A CA 1
ATOM 1298 C C . ASN A 1 180 ? 8.134 6.621 -26.724 1.00 93.69 180 ASN A C 1
ATOM 1300 O O . ASN A 1 180 ? 8.284 6.244 -27.883 1.00 93.69 180 ASN A O 1
ATOM 1304 N N . GLY A 1 181 ? 8.935 6.221 -25.730 1.00 93.56 181 GLY A N 1
ATOM 1305 C CA . GLY A 1 181 ? 10.074 5.314 -25.877 1.00 93.56 181 GLY A CA 1
ATOM 1306 C C . GLY A 1 181 ? 11.421 5.996 -26.142 1.00 93.56 181 GLY A C 1
ATOM 1307 O O . GLY A 1 181 ? 12.434 5.302 -26.197 1.00 93.56 181 GLY A O 1
ATOM 1308 N N . ASP A 1 182 ? 11.465 7.323 -26.290 1.00 94.31 182 ASP A N 1
ATOM 1309 C CA . ASP A 1 182 ? 12.718 8.071 -26.444 1.00 94.31 182 ASP A CA 1
ATOM 1310 C C . ASP A 1 182 ? 13.415 8.294 -25.093 1.00 94.31 182 ASP A C 1
ATOM 1312 O O . ASP A 1 182 ? 12.791 8.261 -24.029 1.00 94.31 182 ASP A O 1
ATOM 1316 N N . VAL A 1 183 ? 14.719 8.559 -25.127 1.00 95.12 183 VAL A N 1
ATOM 1317 C CA . VAL A 1 183 ? 15.526 8.813 -23.931 1.00 95.12 183 VAL A CA 1
ATOM 1318 C C . VAL A 1 183 ? 16.195 10.173 -24.051 1.00 95.12 183 VAL A C 1
ATOM 1320 O O . VAL A 1 183 ? 16.994 10.401 -24.953 1.00 95.12 183 VAL A O 1
ATOM 1323 N N . TYR A 1 184 ? 15.898 11.076 -23.123 1.00 93.75 184 TYR A N 1
ATOM 1324 C CA . TYR A 1 184 ? 16.621 12.334 -22.973 1.00 93.75 184 TYR A CA 1
ATOM 1325 C C . TYR A 1 184 ? 17.814 12.170 -22.036 1.00 93.75 184 TYR A C 1
ATOM 1327 O O . TYR A 1 184 ? 17.719 11.507 -21.001 1.00 93.75 184 TYR A O 1
ATOM 1335 N N . GLY A 1 185 ? 18.900 12.864 -22.348 1.00 92.44 185 GLY A N 1
ATOM 1336 C CA . GLY A 1 185 ? 20.019 13.093 -21.450 1.00 92.44 185 GLY A CA 1
ATOM 1337 C C . GLY A 1 185 ? 21.053 14.014 -22.087 1.00 92.44 185 GLY A C 1
ATOM 1338 O O . GLY A 1 185 ? 21.248 13.999 -23.301 1.00 92.44 185 GLY A O 1
ATOM 1339 N N . ASP A 1 186 ? 21.766 14.780 -21.263 1.00 88.69 186 ASP A N 1
ATOM 1340 C CA . ASP A 1 186 ? 22.771 15.742 -21.739 1.00 88.69 186 ASP A CA 1
ATOM 1341 C C . ASP A 1 186 ? 23.909 15.063 -22.524 1.00 88.69 186 ASP A C 1
ATOM 1343 O O . ASP A 1 186 ? 24.490 15.665 -23.421 1.00 88.69 186 ASP A O 1
ATOM 1347 N N . ILE A 1 187 ? 24.174 13.777 -22.255 1.00 88.62 187 ILE A N 1
ATOM 1348 C CA . ILE A 1 187 ? 25.142 12.954 -23.000 1.00 88.62 187 ILE A CA 1
ATOM 1349 C C . ILE A 1 187 ? 24.764 12.763 -24.480 1.00 88.62 187 ILE A C 1
ATOM 1351 O O . ILE A 1 187 ? 25.639 12.555 -25.320 1.00 88.62 187 ILE A O 1
ATOM 1355 N N . TRP A 1 188 ? 23.474 12.854 -24.811 1.00 88.50 188 TRP A N 1
ATOM 1356 C CA . TRP A 1 188 ? 22.973 12.812 -26.188 1.00 88.50 188 TRP A CA 1
ATOM 1357 C C . TRP A 1 188 ? 22.929 14.210 -26.824 1.00 88.50 188 TRP A C 1
ATOM 1359 O O . TRP A 1 188 ? 22.694 14.337 -28.024 1.00 88.50 188 TRP A O 1
ATOM 1369 N N . GLY A 1 189 ? 23.160 15.269 -26.044 1.00 82.62 189 GLY A N 1
ATOM 1370 C CA . GLY A 1 189 ? 23.198 16.642 -26.527 1.00 82.62 189 GLY A CA 1
ATOM 1371 C C . GLY A 1 189 ? 24.455 16.924 -27.350 1.00 82.62 189 GLY A C 1
ATOM 1372 O O . GLY A 1 189 ? 25.577 16.731 -26.895 1.00 82.62 189 GLY A O 1
ATOM 1373 N N . THR A 1 190 ? 24.282 17.453 -28.561 1.00 68.56 190 THR A N 1
ATOM 1374 C CA . THR A 1 190 ? 25.383 17.894 -29.443 1.00 68.56 190 THR A CA 1
ATOM 1375 C C . THR A 1 190 ? 25.659 19.402 -29.342 1.00 68.56 190 THR A C 1
ATOM 1377 O O . THR A 1 190 ? 26.247 20.002 -30.239 1.00 68.56 190 THR A O 1
ATOM 1380 N N . GLY A 1 191 ? 25.215 20.044 -28.254 1.00 65.56 191 GLY A N 1
ATOM 1381 C CA . GLY A 1 191 ? 25.446 21.466 -27.967 1.00 65.56 191 GLY A CA 1
ATOM 1382 C C . GLY A 1 191 ? 24.497 22.460 -28.653 1.00 65.56 191 GLY A C 1
ATOM 1383 O O . GLY A 1 191 ? 24.533 23.637 -28.314 1.00 65.56 191 GLY A O 1
ATOM 1384 N N . SER A 1 192 ? 23.632 22.027 -29.581 1.00 56.72 192 SER A N 1
ATOM 1385 C CA . SER A 1 192 ? 22.685 22.924 -30.283 1.00 56.72 192 SER A CA 1
ATOM 1386 C C . SER A 1 192 ? 21.326 22.295 -30.646 1.00 56.72 192 SER A C 1
ATOM 1388 O O . SER A 1 192 ? 20.615 22.789 -31.517 1.00 56.72 192 SER A O 1
ATOM 1390 N N . GLY A 1 193 ? 20.919 21.231 -29.949 1.00 62.66 193 GLY A N 1
ATOM 1391 C CA . GLY A 1 193 ? 19.623 20.575 -30.139 1.00 62.66 193 GLY A CA 1
ATOM 1392 C C . GLY A 1 193 ? 19.119 19.913 -28.855 1.00 62.66 193 GLY A C 1
ATOM 1393 O O . GLY A 1 193 ? 19.879 19.805 -27.889 1.00 62.66 193 GLY A O 1
ATOM 1394 N N . PRO A 1 194 ? 17.845 19.488 -28.811 1.00 69.69 194 PRO A N 1
ATOM 1395 C CA . PRO A 1 194 ? 17.310 18.804 -27.644 1.00 69.69 194 PRO A CA 1
ATOM 1396 C C . PRO A 1 194 ? 18.051 17.471 -27.459 1.00 69.69 194 PRO A C 1
ATOM 1398 O O . PRO A 1 194 ? 18.227 16.732 -28.424 1.00 69.69 194 PRO A O 1
ATOM 1401 N N . GLY A 1 195 ? 18.513 17.186 -26.237 1.00 87.75 195 GLY A N 1
ATOM 1402 C CA . GLY A 1 195 ? 19.312 16.006 -25.862 1.00 87.75 195 GLY A CA 1
ATOM 1403 C C . GLY A 1 195 ? 18.563 14.670 -25.927 1.00 87.75 195 GLY A C 1
ATOM 1404 O O . GLY A 1 195 ? 18.679 13.854 -25.020 1.00 87.75 195 GLY A O 1
ATOM 1405 N N . TRP A 1 196 ? 17.761 14.458 -26.968 1.00 92.69 196 TRP A N 1
ATOM 1406 C CA . TRP A 1 196 ? 17.048 13.218 -27.247 1.00 92.69 196 TRP A CA 1
ATOM 1407 C C . TRP A 1 196 ? 17.955 12.227 -27.975 1.00 92.69 196 TRP A C 1
ATOM 1409 O O . TRP A 1 196 ? 18.620 12.572 -28.957 1.00 92.69 196 TRP A O 1
ATOM 1419 N N . LEU A 1 197 ? 17.935 10.973 -27.530 1.00 91.88 197 LEU A N 1
ATOM 1420 C CA . LEU A 1 197 ? 18.685 9.880 -28.135 1.00 91.88 197 LEU A CA 1
ATOM 1421 C C . LEU A 1 197 ? 18.280 9.670 -29.598 1.00 91.88 197 LEU A C 1
ATOM 1423 O O . LEU A 1 197 ? 19.144 9.447 -30.445 1.00 91.88 197 LEU A O 1
ATOM 1427 N N . SER A 1 198 ? 16.989 9.790 -29.914 1.00 90.06 198 SER A N 1
ATOM 1428 C CA . SER A 1 198 ? 16.496 9.699 -31.292 1.00 90.06 198 SER A CA 1
ATOM 1429 C C . SER A 1 198 ? 17.170 10.712 -32.232 1.00 90.06 198 SER A C 1
ATOM 1431 O O . SER A 1 198 ? 17.668 10.333 -33.293 1.00 90.06 198 SER A O 1
ATOM 1433 N N . ALA A 1 199 ? 17.261 11.982 -31.824 1.00 88.38 199 ALA A N 1
ATOM 1434 C CA . ALA A 1 199 ? 17.909 13.044 -32.591 1.00 88.38 199 ALA A CA 1
ATOM 1435 C C . ALA A 1 199 ? 19.423 12.815 -32.714 1.00 88.38 199 ALA A C 1
ATOM 1437 O O . ALA A 1 199 ? 19.997 12.993 -33.789 1.00 88.38 199 ALA A O 1
ATOM 1438 N N . TYR A 1 200 ? 20.061 12.368 -31.630 1.00 87.38 200 TYR A N 1
ATOM 1439 C CA . TYR A 1 200 ? 21.480 12.020 -31.620 1.00 87.38 200 TYR A CA 1
ATOM 1440 C C . TYR A 1 200 ? 21.818 10.899 -32.609 1.00 87.38 200 TYR A C 1
ATOM 1442 O O . TYR A 1 200 ? 22.809 10.996 -33.332 1.00 87.38 200 TYR A O 1
ATOM 1450 N N . ILE A 1 201 ? 20.996 9.846 -32.664 1.00 86.50 201 ILE A N 1
ATOM 1451 C CA . ILE A 1 201 ? 21.180 8.731 -33.602 1.00 86.50 201 ILE A CA 1
ATOM 1452 C C . ILE A 1 201 ? 20.902 9.189 -35.037 1.00 86.50 201 ILE A C 1
ATOM 1454 O O . ILE A 1 201 ? 21.694 8.887 -35.924 1.00 86.50 201 ILE A O 1
ATOM 1458 N N . ALA A 1 202 ? 19.825 9.946 -35.268 1.00 84.00 202 ALA A N 1
ATOM 1459 C CA . ALA A 1 202 ? 19.465 10.432 -36.602 1.00 84.00 202 ALA A CA 1
ATOM 1460 C C . ALA A 1 202 ? 20.529 11.361 -37.215 1.00 84.00 202 ALA A C 1
ATOM 1462 O O . ALA A 1 202 ? 20.703 11.381 -38.430 1.00 84.00 202 ALA A O 1
ATOM 1463 N N . GLY A 1 203 ? 21.252 12.118 -36.384 1.00 77.06 203 GLY A N 1
ATOM 1464 C CA . GLY A 1 203 ? 22.349 12.984 -36.820 1.00 77.06 203 GLY A CA 1
ATOM 1465 C C . GLY A 1 203 ? 23.666 12.259 -37.117 1.00 77.06 203 GLY A C 1
ATOM 1466 O O . GLY A 1 203 ? 24.615 12.904 -37.562 1.00 77.06 203 GLY A O 1
ATOM 1467 N N . ARG A 1 204 ? 23.766 10.947 -36.864 1.00 73.56 204 ARG A N 1
ATOM 1468 C CA . ARG A 1 204 ? 24.975 10.166 -37.154 1.00 73.56 204 ARG A CA 1
ATOM 1469 C C . ARG A 1 204 ? 24.849 9.462 -38.502 1.00 73.56 204 ARG A C 1
ATOM 1471 O O . ARG A 1 204 ? 23.801 8.881 -38.778 1.00 73.56 204 ARG A O 1
ATOM 1478 N N . PRO A 1 205 ? 25.914 9.459 -39.327 1.00 65.56 205 PRO A N 1
ATOM 1479 C CA . PRO A 1 205 ? 25.932 8.608 -40.505 1.00 65.56 205 PRO A CA 1
ATOM 1480 C C . PRO A 1 205 ? 25.715 7.158 -40.058 1.00 65.56 205 PRO A C 1
ATOM 1482 O O . PRO A 1 205 ? 26.233 6.739 -39.015 1.00 65.56 205 PRO A O 1
ATOM 1485 N N . LEU A 1 206 ? 24.929 6.401 -40.832 1.00 66.62 206 LEU A N 1
ATOM 1486 C CA . LEU A 1 206 ? 24.821 4.958 -40.638 1.00 66.62 206 LEU A CA 1
ATOM 1487 C C . LEU A 1 206 ? 26.231 4.360 -40.613 1.00 66.62 206 LEU A C 1
ATOM 1489 O O . LEU A 1 206 ? 27.166 4.902 -41.206 1.00 66.62 206 LEU A O 1
ATOM 1493 N N . ARG A 1 207 ? 26.400 3.252 -39.890 1.00 66.88 207 ARG A N 1
ATOM 1494 C CA . ARG A 1 207 ? 27.671 2.529 -39.882 1.00 66.88 207 ARG A CA 1
ATOM 1495 C C . ARG A 1 207 ? 27.992 2.150 -41.331 1.00 66.88 207 ARG A C 1
ATOM 1497 O O . ARG A 1 207 ? 27.282 1.331 -41.895 1.00 66.88 207 ARG A O 1
ATOM 1504 N N . GLN A 1 208 ? 29.012 2.773 -41.913 1.00 70.75 208 GLN A N 1
ATOM 1505 C CA . GLN A 1 208 ? 29.450 2.464 -43.268 1.00 70.75 208 GLN A CA 1
ATOM 1506 C C . GLN A 1 208 ? 30.311 1.206 -43.213 1.00 70.75 208 GLN A C 1
ATOM 1508 O O . GLN A 1 208 ? 31.299 1.153 -42.472 1.00 70.75 208 GLN A O 1
ATOM 1513 N N . TYR A 1 209 ? 29.923 0.181 -43.959 1.00 74.12 209 TYR A N 1
ATOM 1514 C CA . TYR A 1 209 ? 30.691 -1.048 -44.079 1.00 74.12 209 TYR A CA 1
ATOM 1515 C C . TYR A 1 209 ? 31.498 -1.018 -45.374 1.00 74.12 209 TYR A C 1
ATOM 1517 O O . TYR A 1 209 ? 30.976 -0.707 -46.443 1.00 74.12 209 TYR A O 1
ATOM 1525 N N . ILE A 1 210 ? 32.779 -1.386 -45.293 1.00 80.94 210 ILE A N 1
ATOM 1526 C CA . ILE A 1 210 ? 33.589 -1.611 -46.491 1.00 80.94 210 ILE A CA 1
ATOM 1527 C C . ILE A 1 210 ? 33.078 -2.891 -47.157 1.00 80.94 210 ILE A C 1
ATOM 1529 O O . ILE A 1 210 ? 33.197 -3.979 -46.594 1.00 80.94 210 ILE A O 1
ATOM 1533 N N . THR A 1 211 ? 32.510 -2.766 -48.354 1.00 81.12 211 THR A N 1
ATOM 1534 C CA . THR A 1 211 ? 31.977 -3.902 -49.124 1.00 81.12 211 THR A CA 1
ATOM 1535 C C . THR A 1 211 ? 33.010 -4.512 -50.053 1.00 81.12 211 THR A C 1
ATOM 1537 O O . THR A 1 211 ? 32.929 -5.695 -50.380 1.00 81.12 211 THR A O 1
ATOM 1540 N N . MET A 1 212 ? 33.995 -3.723 -50.478 1.00 80.12 212 MET A N 1
ATOM 1541 C CA . MET A 1 212 ? 35.061 -4.184 -51.354 1.00 80.12 212 MET A CA 1
ATOM 1542 C C . MET A 1 212 ? 36.339 -3.389 -51.121 1.00 80.12 212 MET A C 1
ATOM 1544 O O . MET A 1 212 ? 36.310 -2.164 -51.013 1.00 80.12 212 MET A O 1
ATOM 1548 N N . VAL A 1 213 ? 37.461 -4.104 -51.129 1.00 82.94 213 VAL A N 1
ATOM 1549 C CA . VAL A 1 213 ? 38.809 -3.544 -51.231 1.00 82.94 213 VAL A CA 1
ATOM 1550 C C . VAL A 1 213 ? 39.439 -4.124 -52.489 1.00 82.94 213 VAL A C 1
ATOM 1552 O O . VAL A 1 213 ? 39.374 -5.333 -52.716 1.00 82.94 213 VAL A O 1
ATOM 1555 N N . GLY A 1 214 ? 40.023 -3.277 -53.328 1.00 81.69 214 GLY A N 1
ATOM 1556 C CA . GLY A 1 214 ? 40.605 -3.726 -54.587 1.00 81.69 214 GLY A CA 1
ATOM 1557 C C . GLY A 1 214 ? 41.588 -2.735 -55.185 1.00 81.69 214 GLY A C 1
ATOM 1558 O O . GLY A 1 214 ? 41.950 -1.737 -54.573 1.00 81.69 214 GLY A O 1
ATOM 1559 N N . VAL A 1 215 ? 42.020 -3.031 -56.408 1.00 81.12 215 VAL A N 1
ATOM 1560 C CA . VAL A 1 215 ? 42.869 -2.164 -57.235 1.00 81.12 215 VAL A CA 1
ATOM 1561 C C . VAL A 1 215 ? 42.222 -1.985 -58.601 1.00 81.12 215 VAL A C 1
ATOM 1563 O O . VAL A 1 215 ? 41.608 -2.924 -59.125 1.00 81.12 215 VAL A O 1
ATOM 1566 N N . TYR A 1 216 ? 42.352 -0.801 -59.199 1.00 77.06 216 TYR A N 1
ATOM 1567 C CA . TYR A 1 216 ? 41.762 -0.545 -60.514 1.00 77.06 216 TYR A CA 1
ATOM 1568 C C . TYR A 1 216 ? 42.300 -1.527 -61.562 1.00 77.06 216 TYR A C 1
ATOM 1570 O O . TYR A 1 216 ? 43.484 -1.860 -61.593 1.00 77.06 216 TYR A O 1
ATOM 1578 N N . GLN A 1 217 ? 41.423 -2.005 -62.450 1.00 79.75 217 GLN A N 1
ATOM 1579 C CA . GLN A 1 217 ? 41.827 -2.953 -63.496 1.00 79.75 217 GLN A CA 1
ATOM 1580 C C . GLN A 1 217 ? 42.876 -2.357 -64.440 1.00 79.75 217 GLN A C 1
ATOM 1582 O O . GLN A 1 217 ? 43.834 -3.040 -64.789 1.00 79.75 217 GLN A O 1
ATOM 1587 N N . ASN A 1 218 ? 42.727 -1.074 -64.773 1.00 83.12 218 ASN A N 1
ATOM 1588 C CA . ASN A 1 218 ? 43.595 -0.371 -65.718 1.00 83.12 218 ASN A CA 1
ATOM 1589 C C . ASN A 1 218 ? 44.838 0.245 -65.054 1.00 83.12 218 ASN A C 1
ATOM 1591 O O . ASN A 1 218 ? 45.733 0.699 -65.758 1.00 83.12 218 ASN A O 1
ATOM 1595 N N . ASP A 1 219 ? 44.888 0.287 -63.719 1.00 79.62 219 ASP A N 1
ATOM 1596 C CA . ASP A 1 219 ? 45.993 0.863 -62.952 1.00 79.62 219 ASP A CA 1
ATOM 1597 C C . ASP A 1 219 ? 46.086 0.188 -61.576 1.00 79.62 219 ASP A C 1
ATOM 1599 O O . ASP A 1 219 ? 45.421 0.567 -60.610 1.00 79.62 219 ASP A O 1
ATOM 1603 N N . LYS A 1 220 ? 46.929 -0.845 -61.493 1.00 80.06 220 LYS A N 1
ATOM 1604 C CA . LYS A 1 220 ? 47.102 -1.654 -60.278 1.00 80.06 220 LYS A CA 1
ATOM 1605 C C . LYS A 1 220 ? 47.822 -0.911 -59.147 1.00 80.06 220 LYS A C 1
ATOM 1607 O O . LYS A 1 220 ? 47.906 -1.451 -58.050 1.00 80.06 220 LYS A O 1
ATOM 1612 N N . THR A 1 221 ? 48.312 0.308 -59.392 1.00 80.00 221 THR A N 1
ATOM 1613 C CA . THR A 1 221 ? 48.976 1.144 -58.377 1.00 80.00 221 THR A CA 1
ATOM 1614 C C . THR A 1 221 ? 47.999 1.961 -57.535 1.00 80.00 221 THR A C 1
ATOM 1616 O O . THR A 1 221 ? 48.411 2.589 -56.565 1.00 80.00 221 THR A O 1
ATOM 1619 N N . LYS A 1 222 ? 46.704 1.948 -57.880 1.00 77.44 222 LYS A N 1
ATOM 1620 C CA . LYS A 1 222 ? 45.660 2.717 -57.196 1.00 77.44 222 LYS A CA 1
ATOM 1621 C C . LYS A 1 222 ? 44.713 1.778 -56.453 1.00 77.44 222 LYS A C 1
ATOM 1623 O O . LYS A 1 222 ? 43.857 1.158 -57.097 1.00 77.44 222 LYS A O 1
ATOM 1628 N N . PRO A 1 223 ? 44.854 1.645 -55.125 1.00 79.75 223 PRO A N 1
ATOM 1629 C CA . PRO A 1 223 ? 43.904 0.896 -54.328 1.00 79.75 223 PRO A CA 1
ATOM 1630 C C . PRO A 1 223 ? 42.618 1.697 -54.155 1.00 79.75 22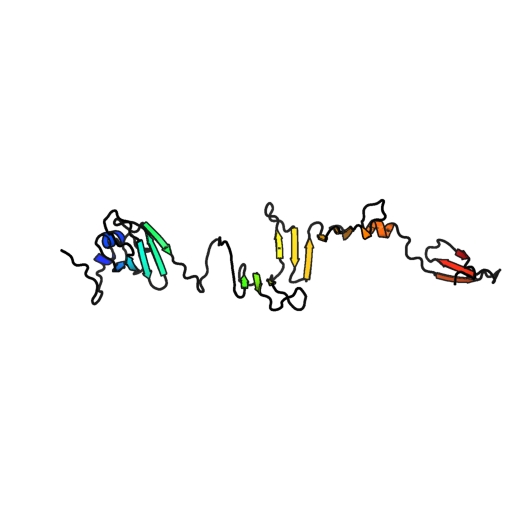3 PRO A C 1
ATOM 1632 O O . PRO A 1 223 ? 42.618 2.931 -54.195 1.00 79.75 223 PRO A O 1
ATOM 1635 N N . PHE A 1 224 ? 41.518 0.988 -53.939 1.00 81.62 224 PHE A N 1
ATOM 1636 C CA . PHE A 1 224 ? 40.242 1.603 -53.642 1.00 81.62 224 PHE A CA 1
ATOM 1637 C C . PHE A 1 224 ? 39.451 0.825 -52.590 1.00 81.62 224 PHE A C 1
ATOM 1639 O O . PHE A 1 224 ? 39.596 -0.393 -52.460 1.00 81.62 224 PHE A O 1
ATOM 1646 N N . MET A 1 225 ? 38.578 1.536 -51.879 1.00 82.56 225 MET A N 1
ATOM 1647 C CA . MET A 1 225 ? 37.584 0.960 -50.971 1.00 82.56 225 MET A CA 1
ATOM 1648 C C . MET A 1 225 ? 36.183 1.430 -51.370 1.00 82.56 225 MET A C 1
ATOM 1650 O O . MET A 1 225 ? 36.005 2.615 -51.654 1.00 82.56 225 MET A O 1
ATOM 1654 N N . LEU A 1 226 ? 35.210 0.512 -51.409 1.00 80.06 226 LEU A N 1
ATOM 1655 C CA . LEU A 1 226 ? 33.789 0.822 -51.615 1.00 80.06 226 LEU A CA 1
ATOM 1656 C C . LEU A 1 226 ? 33.009 0.694 -50.314 1.00 80.06 226 LEU A C 1
ATOM 1658 O O . LEU A 1 226 ? 33.237 -0.238 -49.543 1.00 80.06 226 LEU A O 1
ATOM 1662 N N . HIS A 1 227 ? 32.057 1.600 -50.118 1.00 79.75 227 HIS A N 1
ATOM 1663 C CA . HIS A 1 227 ? 31.105 1.564 -49.012 1.00 79.75 227 HIS A CA 1
ATOM 1664 C C . HIS A 1 227 ? 29.783 0.916 -49.458 1.00 79.75 227 HIS A C 1
ATOM 1666 O O . HIS A 1 227 ? 29.465 0.880 -50.650 1.00 79.75 227 HIS A O 1
ATOM 1672 N N . ASP A 1 228 ? 29.022 0.372 -48.513 1.00 76.62 228 ASP A N 1
ATOM 1673 C CA . ASP A 1 228 ? 27.709 -0.254 -48.730 1.00 76.62 228 ASP A CA 1
ATOM 1674 C C . ASP A 1 228 ? 26.590 0.738 -49.069 1.00 76.62 228 ASP A C 1
ATOM 1676 O O . ASP A 1 228 ? 25.624 0.370 -49.735 1.00 76.62 228 ASP A O 1
ATOM 1680 N N . ASP A 1 229 ? 26.733 1.997 -48.668 1.00 72.00 229 ASP A N 1
ATOM 1681 C CA . ASP A 1 229 ? 25.761 3.069 -48.903 1.00 72.00 229 ASP A CA 1
ATOM 1682 C C . ASP A 1 229 ? 25.952 3.812 -50.239 1.00 72.00 229 ASP A C 1
ATOM 1684 O O . ASP A 1 229 ? 25.224 4.759 -50.544 1.00 72.00 229 ASP A O 1
ATOM 1688 N N . GLY A 1 230 ? 26.931 3.397 -51.049 1.00 65.81 230 GLY A N 1
ATOM 1689 C CA . GLY A 1 230 ? 27.234 4.011 -52.341 1.00 65.81 230 GLY A CA 1
ATOM 1690 C C . GLY A 1 230 ? 27.826 5.42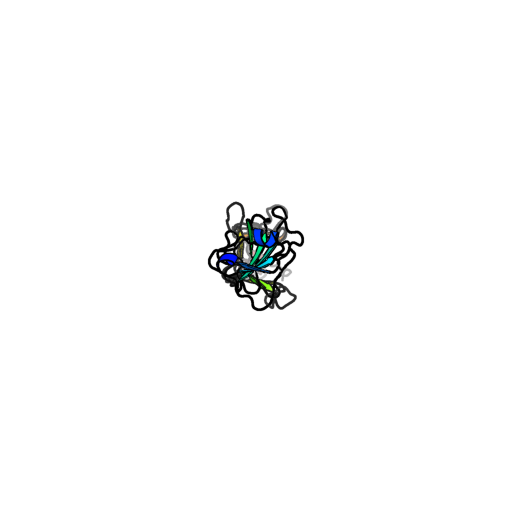2 -52.250 1.00 65.81 230 GLY A C 1
ATOM 1691 O O . GLY A 1 230 ? 27.950 6.082 -53.283 1.00 65.81 230 GLY A O 1
ATOM 1692 N N . SER A 1 231 ? 28.216 5.895 -51.057 1.00 67.69 231 SER A N 1
ATOM 1693 C CA . SER A 1 231 ? 28.617 7.290 -50.838 1.00 67.69 231 SER A CA 1
ATOM 1694 C C . SER A 1 231 ? 30.049 7.632 -51.270 1.00 67.69 231 SER A C 1
ATOM 1696 O O . SER A 1 231 ? 30.469 8.776 -51.096 1.00 67.69 231 SER A O 1
ATOM 1698 N N . GLY A 1 232 ? 30.824 6.696 -51.827 1.00 63.06 232 GLY A N 1
ATOM 1699 C CA . GLY A 1 232 ? 32.114 7.030 -52.435 1.00 63.06 232 GLY A CA 1
ATOM 1700 C C . GLY A 1 232 ? 33.137 5.903 -52.509 1.00 63.06 232 GLY A C 1
ATOM 1701 O O . GLY A 1 232 ? 33.073 4.907 -51.794 1.00 63.06 232 GLY A O 1
ATOM 1702 N N . VAL A 1 233 ? 34.098 6.107 -53.413 1.00 65.69 233 VAL A N 1
ATOM 1703 C CA . VAL A 1 233 ? 35.327 5.326 -53.560 1.00 65.69 233 VAL A CA 1
ATOM 1704 C C . VAL A 1 233 ? 36.445 6.103 -52.865 1.00 65.69 233 VAL A C 1
ATOM 1706 O O . VAL A 1 233 ? 36.765 7.208 -53.303 1.00 65.69 233 VAL A O 1
ATOM 1709 N N . PHE A 1 234 ? 37.069 5.553 -51.825 1.00 67.44 234 PHE A N 1
ATOM 1710 C CA . PHE A 1 234 ? 38.294 6.146 -51.273 1.00 67.44 234 PHE A CA 1
ATOM 1711 C C . PHE A 1 234 ? 39.503 5.613 -52.031 1.00 67.44 234 PHE A C 1
ATOM 1713 O O . PHE A 1 234 ? 39.656 4.399 -52.153 1.00 67.44 234 PHE A O 1
ATOM 1720 N N . LEU A 1 235 ? 40.377 6.500 -52.511 1.00 66.31 235 LEU A N 1
ATOM 1721 C CA . LEU A 1 235 ? 41.729 6.122 -52.920 1.00 66.31 235 LEU A CA 1
ATOM 1722 C C . LEU A 1 235 ? 42.514 5.851 -51.639 1.00 66.31 235 LEU A C 1
ATOM 1724 O O . LEU A 1 235 ? 42.932 6.794 -50.968 1.00 66.31 235 LEU A O 1
ATOM 1728 N N . ALA A 1 236 ? 42.667 4.584 -51.264 1.00 62.78 236 ALA A N 1
ATOM 1729 C CA . ALA A 1 236 ? 43.503 4.254 -50.120 1.00 62.78 236 ALA A CA 1
ATOM 1730 C C . ALA A 1 236 ? 44.956 4.527 -50.526 1.00 62.78 236 ALA A C 1
ATOM 1732 O O . ALA A 1 236 ? 45.493 3.862 -51.410 1.00 62.78 236 ALA A O 1
ATOM 1733 N N . THR A 1 237 ? 45.575 5.557 -49.954 1.00 60.22 237 THR A N 1
ATOM 1734 C CA . THR A 1 237 ? 47.012 5.775 -50.123 1.00 60.22 237 THR A CA 1
ATOM 1735 C C . THR A 1 237 ? 47.761 4.757 -49.267 1.00 60.22 237 THR A C 1
ATOM 1737 O O . THR A 1 237 ? 47.248 4.284 -48.254 1.00 60.22 237 THR A O 1
ATOM 1740 N N . THR A 1 238 ? 48.977 4.392 -49.674 1.00 58.72 238 THR A N 1
ATOM 1741 C CA . THR A 1 238 ? 49.813 3.383 -48.995 1.00 58.72 238 THR A CA 1
ATOM 1742 C C . THR A 1 238 ? 50.078 3.688 -47.516 1.00 58.72 238 THR A C 1
ATOM 1744 O O . THR A 1 238 ? 50.440 2.782 -46.776 1.00 58.72 238 THR A O 1
ATOM 1747 N N . ASP A 1 239 ? 49.856 4.933 -47.090 1.00 57.94 239 ASP A N 1
ATOM 1748 C CA . ASP A 1 239 ? 50.107 5.425 -45.733 1.00 57.94 239 ASP A CA 1
ATOM 1749 C C . ASP A 1 239 ? 48.866 5.349 -44.811 1.00 57.94 239 ASP A C 1
ATOM 1751 O O . ASP A 1 239 ? 48.932 5.770 -43.659 1.00 57.94 239 ASP A O 1
ATOM 1755 N N . MET A 1 240 ? 47.717 4.865 -45.309 1.00 53.69 240 MET A N 1
ATOM 1756 C CA . MET A 1 240 ? 46.450 4.754 -44.558 1.00 53.69 240 MET A CA 1
ATOM 1757 C C . MET A 1 240 ? 46.172 3.358 -43.962 1.00 53.69 240 MET A C 1
ATOM 1759 O O . MET A 1 240 ? 45.103 3.159 -43.379 1.00 53.69 240 MET A O 1
ATOM 1763 N N . LEU A 1 241 ? 47.092 2.400 -44.124 1.00 48.12 241 LEU A N 1
ATOM 1764 C CA . LEU A 1 241 ? 46.995 1.015 -43.634 1.00 48.12 241 LEU A CA 1
ATOM 1765 C C . LEU A 1 241 ? 47.914 0.765 -42.435 1.00 48.12 241 LEU A C 1
ATOM 1767 O O . LEU A 1 241 ? 49.092 1.179 -42.504 1.00 48.12 241 LEU A O 1
#